Protein AF-A0A7S3T690-F1 (afdb_monomer)

Foldseek 3Di:
DDDDDDDDDDDDDDDDDDDDPDDPDDDDPDDDWDKDKDWFDADQADPVRDGDGTDPDPVPDPVVVVLVVLPLRVVVVLLCVLLVWPDFPTKMKIKTAFQDKDAKFFALFKKKKAWRWAKKKKWKFALVCVLLQCADDPPPPRRRGGPAGPVDGDCVVRVSVVVGDTDIDMHHHPDIDIDHGNIIMMIGTPHRGTMTIIMMTGTDDRPDPCSVVSSVVRPPDPRPDPDPPPPPDDDD

Secondary structure (DSSP, 8-state):
--------------------------PPTT----EEEEEEPP----TTS--PPS-TT-TT-HHHHHHHHHS-HHHHHHHHHHTT-PSEEEEEEEEEESS-EEEEEE-SSEEEEEEEES-EEEEEE-GGGHHHH-BPPTTSTTTTBBSS-SSS--TTT-GGGGG---EEEEE-TT-EEEE-TT-EEEEEES-TTSEEEEEEEEES-TT--THHHHHHHS--PPPPPPPPP-------

Organism: Emiliania huxleyi (NCBI:txid2903)

Mean predicted aligned error: 14.71 Å

Structure (mmCIF, N/CA/C/O backbone):
data_AF-A0A7S3T690-F1
#
_entry.id   AF-A0A7S3T690-F1
#
loop_
_atom_site.group_PDB
_atom_site.id
_atom_site.type_symbol
_atom_site.label_atom_id
_atom_site.label_alt_id
_atom_site.label_comp_id
_atom_site.label_asym_id
_atom_site.label_entity_id
_atom_site.label_seq_id
_atom_site.pdbx_PDB_ins_code
_atom_site.Cartn_x
_atom_site.Cartn_y
_atom_site.Cartn_z
_atom_site.occupancy
_atom_site.B_iso_or_equiv
_atom_site.auth_seq_id
_atom_site.auth_comp_id
_atom_site.auth_asym_id
_atom_site.auth_atom_id
_atom_site.pdbx_PDB_model_num
ATOM 1 N N . GLU A 1 1 ? 48.935 41.396 23.314 1.00 37.09 1 GLU A N 1
ATOM 2 C CA . GLU A 1 1 ? 48.425 42.400 22.356 1.00 37.09 1 GLU A CA 1
ATOM 3 C C . GLU A 1 1 ? 48.009 41.625 21.111 1.00 37.09 1 GLU A C 1
ATOM 5 O O . GLU A 1 1 ? 48.838 40.881 20.619 1.00 37.09 1 GLU A O 1
ATOM 10 N N . GLY A 1 2 ? 46.781 41.573 20.612 1.00 31.80 2 GLY A N 1
ATOM 11 C CA . GLY A 1 2 ? 45.534 42.285 20.874 1.00 31.80 2 GLY A CA 1
ATOM 12 C C . GLY A 1 2 ? 44.743 42.307 19.553 1.00 31.80 2 GLY A C 1
ATOM 13 O O . GLY A 1 2 ? 45.319 42.685 18.542 1.00 31.80 2 GLY A O 1
ATOM 14 N N . GLY A 1 3 ? 43.461 41.910 19.594 1.00 28.19 3 GLY A N 1
ATOM 15 C CA . GLY A 1 3 ? 42.440 42.094 18.538 1.00 28.19 3 GLY A CA 1
ATOM 16 C C . GLY A 1 3 ? 42.440 41.026 17.429 1.00 28.19 3 GLY A C 1
ATOM 17 O O . GLY A 1 3 ? 43.474 40.785 16.828 1.00 28.19 3 GLY A O 1
ATOM 18 N N . GLY A 1 4 ? 41.369 40.298 17.090 1.00 27.67 4 GLY A N 1
ATOM 19 C CA . GLY A 1 4 ? 39.947 40.411 17.432 1.00 27.67 4 GLY A CA 1
ATOM 20 C C . GLY A 1 4 ? 39.158 41.195 16.378 1.00 27.67 4 GLY A C 1
ATOM 21 O O . GLY A 1 4 ? 39.303 42.406 16.361 1.00 27.67 4 GLY A O 1
ATOM 22 N N . GLU A 1 5 ? 38.364 40.488 15.555 1.00 32.66 5 GLU A N 1
ATOM 23 C CA . GLU A 1 5 ? 37.151 40.871 14.774 1.00 32.66 5 GLU A CA 1
ATOM 24 C C . GLU A 1 5 ? 36.925 39.750 13.719 1.00 32.66 5 GLU A C 1
ATOM 26 O O . GLU A 1 5 ? 37.898 39.250 13.167 1.00 32.66 5 GLU A O 1
ATOM 31 N N . GLY A 1 6 ? 35.752 39.201 13.384 1.00 26.45 6 GLY A N 1
ATOM 32 C CA . GLY A 1 6 ? 34.349 39.534 13.637 1.00 26.45 6 GLY A CA 1
ATOM 33 C C . GLY A 1 6 ? 33.545 39.347 12.329 1.00 26.45 6 GLY A C 1
ATOM 34 O O . GLY A 1 6 ? 33.901 39.952 11.328 1.00 26.45 6 GLY A O 1
ATOM 35 N N . GLY A 1 7 ? 32.463 38.548 12.345 1.00 26.86 7 GLY A N 1
ATOM 36 C CA . GLY A 1 7 ? 31.443 38.437 11.271 1.00 26.86 7 GLY A CA 1
ATOM 37 C C . GLY A 1 7 ? 31.702 37.338 10.223 1.00 26.86 7 GLY A C 1
ATOM 38 O O . GLY A 1 7 ? 32.836 37.116 9.833 1.00 26.86 7 GLY A O 1
ATOM 39 N N . GLY A 1 8 ? 30.736 36.572 9.713 1.00 25.45 8 GLY A N 1
ATOM 40 C CA . GLY A 1 8 ? 29.278 36.640 9.780 1.00 25.45 8 GLY A CA 1
ATOM 41 C C . GLY A 1 8 ? 28.702 36.210 8.421 1.00 25.45 8 GLY A C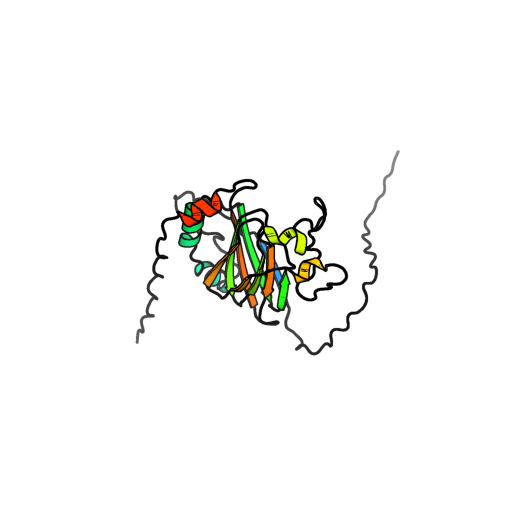 1
ATOM 42 O O . GLY A 1 8 ? 28.981 36.877 7.438 1.00 25.45 8 GLY A O 1
ATOM 43 N N . ASP A 1 9 ? 27.920 35.124 8.428 1.00 28.48 9 ASP A N 1
ATOM 44 C CA . ASP A 1 9 ? 26.778 34.786 7.552 1.00 28.48 9 ASP A CA 1
ATOM 45 C C . ASP A 1 9 ? 26.931 34.662 6.014 1.00 28.48 9 ASP A C 1
ATOM 47 O O . ASP A 1 9 ? 27.725 35.342 5.372 1.00 28.48 9 ASP A O 1
ATOM 51 N N . GLY A 1 10 ? 26.089 33.812 5.408 1.00 27.47 10 GLY A N 1
ATOM 52 C CA . GLY A 1 10 ? 25.859 33.810 3.957 1.00 27.47 10 GLY A CA 1
ATOM 53 C C . GLY A 1 10 ? 25.603 32.443 3.322 1.00 27.47 10 GLY A C 1
ATOM 54 O O . GLY A 1 10 ? 26.482 31.884 2.670 1.00 27.47 10 GLY A O 1
ATOM 55 N N . GLY A 1 11 ? 24.378 31.929 3.466 1.00 28.47 11 GLY A N 1
ATOM 56 C CA . GLY A 1 11 ? 23.835 30.888 2.593 1.00 28.47 11 GLY A CA 1
ATOM 57 C C . GLY A 1 11 ? 23.734 31.342 1.131 1.00 28.47 11 GLY A C 1
ATOM 58 O O . GLY A 1 11 ? 23.606 32.529 0.835 1.00 28.47 11 GLY A O 1
ATOM 59 N N . GLY A 1 12 ? 23.787 30.377 0.215 1.00 26.80 12 GLY A N 1
ATOM 60 C CA . GLY A 1 12 ? 23.676 30.612 -1.221 1.00 26.80 12 GLY A CA 1
ATOM 61 C C . GLY A 1 12 ? 23.287 29.335 -1.950 1.00 26.80 12 GLY A C 1
ATOM 62 O O . GLY A 1 12 ? 24.142 28.533 -2.319 1.00 26.80 12 GLY A O 1
ATOM 63 N N . GLU A 1 13 ? 21.982 29.153 -2.119 1.00 34.00 13 GLU A N 1
ATOM 64 C CA . GLU A 1 13 ? 21.365 28.185 -3.021 1.00 34.00 13 GLU A CA 1
ATOM 65 C C . GLU A 1 13 ? 21.762 28.504 -4.474 1.00 34.00 13 GLU A C 1
ATOM 67 O O . GLU A 1 13 ? 21.672 29.649 -4.917 1.00 34.00 13 GLU A O 1
ATOM 72 N N . GLY A 1 14 ? 22.198 27.492 -5.226 1.00 28.70 14 GLY A N 1
ATOM 73 C CA . GLY A 1 14 ? 22.492 27.585 -6.657 1.00 28.70 14 GLY A CA 1
ATOM 74 C C . GLY A 1 14 ? 21.671 26.555 -7.420 1.00 28.70 14 GLY A C 1
ATOM 75 O O . GLY A 1 14 ? 22.047 25.387 -7.477 1.00 28.70 14 GLY A O 1
ATOM 76 N N . GLY A 1 15 ? 20.535 26.999 -7.960 1.00 28.22 15 GLY A N 1
ATOM 77 C CA . GLY A 1 15 ? 19.630 26.211 -8.792 1.00 28.22 15 GLY A CA 1
ATOM 78 C C . GLY A 1 15 ? 20.230 25.805 -10.140 1.00 28.22 15 GLY A C 1
ATOM 79 O O . GLY A 1 15 ? 21.046 26.519 -10.722 1.00 28.22 15 GLY A O 1
ATOM 80 N N . GLY A 1 16 ? 19.778 24.653 -10.634 1.00 26.84 16 GLY A N 1
ATOM 81 C CA . GLY A 1 16 ? 20.116 24.097 -11.940 1.00 26.84 16 GLY A CA 1
ATOM 82 C C . GLY A 1 16 ? 18.918 23.363 -12.535 1.00 26.84 16 GLY A C 1
ATOM 83 O O . GLY A 1 16 ? 18.785 22.159 -12.364 1.00 26.84 16 GLY A O 1
ATOM 84 N N . ASP A 1 17 ? 18.039 24.159 -13.141 1.00 33.97 17 ASP A N 1
ATOM 85 C CA . ASP A 1 17 ? 17.230 23.921 -14.344 1.00 33.97 17 AS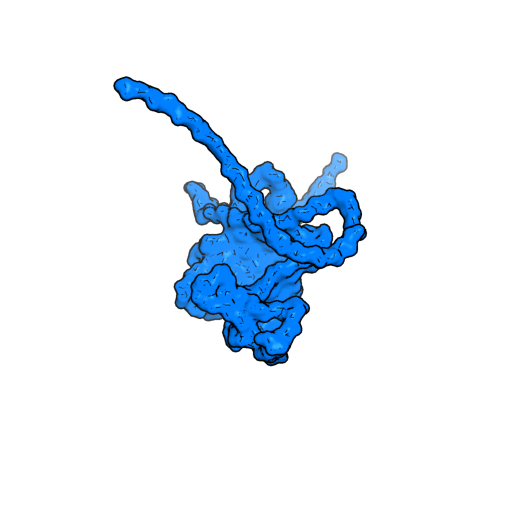P A CA 1
ATOM 86 C C . ASP A 1 17 ? 16.780 22.476 -14.665 1.00 33.97 17 ASP A C 1
ATOM 88 O O . ASP A 1 17 ? 17.521 21.662 -15.219 1.00 33.97 17 ASP A O 1
ATOM 92 N N . GLY A 1 18 ? 15.514 22.184 -14.353 1.00 29.58 18 GLY A N 1
ATOM 93 C CA . GLY A 1 18 ? 14.782 21.003 -14.803 1.00 29.58 18 GLY A CA 1
ATOM 94 C C . GLY A 1 18 ? 13.636 21.443 -15.708 1.00 29.58 18 GLY A C 1
ATOM 95 O O . GLY A 1 18 ? 12.708 22.101 -15.243 1.00 29.58 18 GLY A O 1
ATOM 96 N N . GLY A 1 19 ? 13.749 21.087 -16.989 1.00 27.03 19 GLY A N 1
ATOM 97 C CA . GLY A 1 19 ? 12.903 21.513 -18.100 1.00 27.03 19 GLY A CA 1
ATOM 98 C C . GLY A 1 19 ? 11.394 21.488 -17.853 1.00 27.03 19 GLY A C 1
ATOM 99 O O . GLY A 1 19 ? 10.834 20.560 -17.269 1.00 27.03 19 GLY A O 1
ATOM 100 N N . GLU A 1 20 ? 10.755 22.529 -18.380 1.00 34.59 20 GLU A N 1
ATOM 101 C CA . GLU A 1 20 ? 9.316 22.745 -18.453 1.00 34.59 20 GLU A CA 1
ATOM 102 C C . GLU A 1 20 ? 8.579 21.545 -19.075 1.00 34.59 20 GLU A C 1
ATOM 104 O O . GLU A 1 20 ? 8.597 21.332 -20.288 1.00 34.59 20 GLU A O 1
ATOM 109 N N . ALA A 1 21 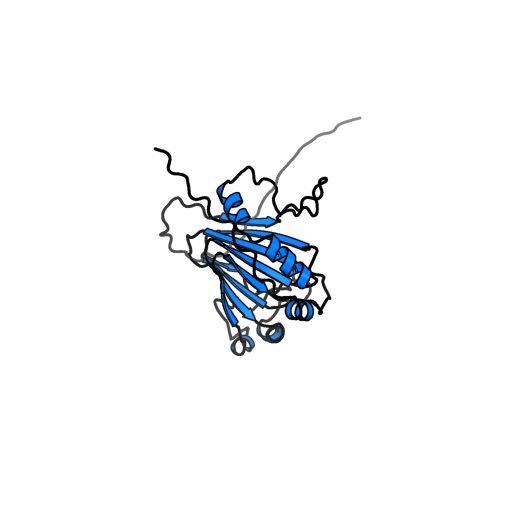? 7.847 20.798 -18.249 1.00 33.53 21 ALA A N 1
ATOM 110 C CA . ALA A 1 21 ? 6.649 20.102 -18.698 1.00 33.53 21 ALA A CA 1
ATOM 111 C C . ALA A 1 21 ? 5.479 21.085 -18.560 1.00 33.53 21 ALA A C 1
ATOM 113 O O . ALA A 1 21 ? 5.055 21.420 -17.453 1.00 33.53 21 ALA A O 1
ATOM 114 N N . GLY A 1 22 ? 5.003 21.604 -19.692 1.00 30.67 22 GLY A N 1
ATOM 115 C CA . GLY A 1 22 ? 3.878 22.530 -19.752 1.00 30.67 22 GLY A CA 1
ATOM 116 C C . GLY A 1 22 ? 2.597 21.895 -19.214 1.00 30.67 22 GLY A C 1
ATOM 117 O O . GLY A 1 22 ? 1.908 21.168 -19.922 1.00 30.67 22 GLY A O 1
ATOM 118 N N . CYS A 1 23 ? 2.261 22.199 -17.963 1.00 31.52 23 CYS A N 1
ATOM 119 C CA . CYS A 1 23 ? 0.925 22.000 -17.421 1.00 31.52 23 CYS A CA 1
ATOM 120 C C . CYS A 1 23 ? 0.044 23.154 -17.910 1.00 31.52 23 CYS A C 1
ATOM 122 O O . CYS A 1 23 ? 0.219 24.292 -17.471 1.00 31.52 23 CYS A O 1
ATOM 124 N N . GLU A 1 24 ? -0.901 22.880 -18.810 1.00 36.22 24 GLU A N 1
ATOM 125 C CA . GLU A 1 24 ? -1.936 23.846 -19.186 1.00 36.22 24 GLU A CA 1
ATOM 126 C C . GLU A 1 24 ? -2.725 24.264 -17.933 1.00 36.22 24 GLU A C 1
ATOM 128 O O . GLU A 1 24 ? -3.530 23.523 -17.365 1.00 36.22 24 GLU A O 1
ATOM 133 N N . GLY A 1 25 ? -2.420 25.469 -17.450 1.00 41.09 25 GLY A N 1
ATOM 134 C CA . GLY A 1 25 ? -2.990 26.065 -16.253 1.00 41.09 25 GLY A CA 1
ATOM 135 C C . GLY A 1 25 ? -4.405 26.572 -16.498 1.00 41.09 25 GLY A C 1
ATOM 136 O O . GLY A 1 25 ? -4.601 27.691 -16.964 1.00 41.09 25 GLY A O 1
ATOM 137 N N . GLY A 1 26 ? -5.388 25.761 -16.113 1.00 37.72 26 GLY A N 1
ATOM 138 C CA . GLY A 1 26 ? -6.804 26.127 -16.053 1.00 37.72 26 GLY A CA 1
ATOM 139 C C . GLY A 1 26 ? -7.478 25.704 -14.744 1.00 37.72 26 GLY A C 1
ATOM 140 O O . GLY A 1 26 ? -8.643 25.328 -14.757 1.00 37.72 26 GLY A O 1
ATOM 141 N N . GLY A 1 27 ? -6.756 25.691 -13.619 1.00 46.38 27 GLY A N 1
ATOM 142 C CA . GLY A 1 27 ? -7.331 25.388 -12.301 1.00 46.38 27 GLY A CA 1
ATOM 143 C C . GLY A 1 27 ? -7.918 26.637 -11.620 1.00 46.38 27 GLY A C 1
ATOM 144 O O . GLY A 1 27 ? -7.333 27.717 -11.749 1.00 46.38 27 GLY A O 1
ATOM 145 N N . PRO A 1 28 ? -9.046 26.536 -10.888 1.00 47.69 28 PRO A N 1
ATOM 146 C CA . PRO A 1 28 ? -9.634 27.676 -10.186 1.00 47.69 28 PRO A CA 1
ATOM 147 C C . PRO A 1 28 ? -8.631 28.288 -9.196 1.00 47.69 28 PRO A C 1
ATOM 149 O O . PRO A 1 28 ? -8.008 27.591 -8.394 1.00 47.69 28 PRO A O 1
ATOM 152 N N . ARG A 1 29 ? -8.465 29.615 -9.264 1.00 46.22 29 ARG A N 1
ATOM 153 C CA . ARG A 1 29 ? -7.576 30.383 -8.381 1.00 46.22 29 ARG A CA 1
ATOM 154 C C . ARG A 1 29 ? -8.033 30.226 -6.925 1.00 46.22 29 ARG A C 1
ATOM 156 O O . ARG A 1 29 ? -9.132 30.659 -6.596 1.00 46.22 29 ARG A O 1
ATOM 163 N N . GLY A 1 30 ? -7.174 29.675 -6.061 1.00 54.56 30 GLY A N 1
ATOM 164 C CA . GLY A 1 30 ? -7.295 29.830 -4.603 1.00 54.56 30 GLY A CA 1
ATOM 165 C C . GLY A 1 30 ? -7.340 28.564 -3.740 1.00 54.56 30 GLY A C 1
ATOM 166 O O . GLY A 1 30 ? -7.432 28.706 -2.525 1.00 54.56 30 GLY A O 1
ATOM 167 N N . VAL A 1 31 ? -7.256 27.351 -4.296 1.00 59.84 31 VAL A N 1
ATOM 168 C CA . VAL A 1 31 ? -7.243 26.122 -3.476 1.00 59.84 31 VAL A CA 1
ATOM 169 C C . VAL A 1 31 ? -5.802 25.680 -3.211 1.00 59.84 31 VAL A C 1
ATOM 171 O O . VAL A 1 31 ? -5.109 25.215 -4.116 1.00 59.84 31 VAL A O 1
ATOM 174 N N . TRP A 1 32 ? -5.340 25.838 -1.969 1.00 62.81 32 TRP A N 1
ATOM 175 C CA . TRP A 1 32 ? -4.051 25.308 -1.523 1.00 62.81 32 TRP A CA 1
ATOM 176 C C . TRP A 1 32 ? -4.106 23.781 -1.469 1.00 62.81 32 TRP A C 1
ATOM 178 O O . TRP A 1 32 ? -4.963 23.212 -0.798 1.00 62.81 32 TRP A O 1
ATOM 188 N N . ARG A 1 33 ? -3.172 23.114 -2.151 1.00 69.56 33 ARG A N 1
ATOM 189 C CA . ARG A 1 33 ? -2.975 21.665 -2.033 1.00 69.56 33 ARG A CA 1
ATOM 190 C C . ARG A 1 33 ? -1.921 21.395 -0.966 1.00 69.56 33 ARG A C 1
ATOM 192 O O . ARG A 1 33 ? -0.883 22.051 -0.953 1.00 69.56 33 ARG A O 1
ATOM 199 N N . TYR A 1 34 ? -2.180 20.427 -0.094 1.00 76.69 34 TYR A N 1
ATOM 200 C CA . TYR A 1 34 ? -1.226 19.960 0.910 1.00 76.69 34 TYR A CA 1
ATOM 201 C C . TYR A 1 34 ? -0.959 18.466 0.755 1.00 76.69 34 TYR A C 1
ATOM 203 O O . TYR A 1 34 ? -1.792 17.720 0.234 1.00 76.69 34 TYR A O 1
ATOM 211 N N . TYR A 1 35 ? 0.208 18.053 1.237 1.00 79.94 35 TYR A N 1
ATOM 212 C CA . TYR A 1 35 ? 0.580 16.664 1.441 1.00 79.94 35 TYR A CA 1
ATOM 213 C C . TYR A 1 35 ? 1.381 16.573 2.738 1.00 79.94 35 TYR A C 1
ATOM 215 O O . TYR A 1 35 ? 2.396 17.250 2.897 1.00 79.94 35 TYR A O 1
ATOM 223 N N . LEU A 1 36 ? 0.891 15.778 3.680 1.00 82.12 36 LEU A N 1
ATOM 224 C CA . LEU A 1 36 ? 1.413 15.648 5.029 1.00 82.12 36 LEU A CA 1
ATOM 225 C C . LEU A 1 36 ? 1.639 14.173 5.346 1.00 82.12 36 LEU A C 1
ATOM 227 O O . LEU A 1 36 ? 0.739 13.343 5.204 1.00 82.12 36 LEU A O 1
ATOM 231 N N . GLN A 1 37 ? 2.837 13.889 5.846 1.00 83.12 37 GLN A N 1
ATOM 232 C CA . GLN A 1 37 ? 3.180 12.635 6.500 1.00 83.12 37 GLN A CA 1
ATOM 233 C C . GLN A 1 37 ? 3.487 12.940 7.960 1.00 83.12 37 GLN A C 1
ATOM 235 O O . GLN A 1 37 ? 4.429 13.679 8.243 1.00 83.12 37 GLN A O 1
ATOM 240 N N . ALA A 1 38 ? 2.705 12.390 8.884 1.00 76.31 38 ALA A N 1
ATOM 241 C CA . ALA A 1 38 ? 2.898 12.635 10.308 1.00 76.31 38 ALA A CA 1
ATOM 242 C C . ALA A 1 38 ? 2.975 11.305 11.068 1.00 76.31 38 ALA A C 1
ATOM 244 O O . ALA A 1 38 ? 2.002 10.545 11.043 1.00 76.31 38 ALA A O 1
ATOM 245 N N . PRO A 1 39 ? 4.099 10.983 11.736 1.00 72.44 39 PRO A N 1
ATOM 246 C CA . PRO A 1 39 ? 4.130 9.853 12.651 1.00 72.44 39 PRO A CA 1
ATOM 247 C C . PRO A 1 39 ? 3.166 10.133 13.807 1.00 72.44 39 PRO A C 1
ATOM 249 O O . PRO A 1 39 ? 3.208 11.198 14.425 1.00 72.44 39 PRO A O 1
ATOM 252 N N . LEU A 1 40 ? 2.284 9.182 14.090 1.00 67.75 40 LEU A N 1
ATOM 253 C CA . LEU A 1 40 ? 1.393 9.249 15.236 1.00 67.75 40 LEU A CA 1
ATOM 254 C C . LEU A 1 40 ? 2.103 8.595 16.420 1.00 67.75 40 LEU A C 1
ATOM 256 O O . LEU A 1 40 ? 2.447 7.413 16.375 1.00 67.75 40 LEU A O 1
ATOM 260 N N . LEU A 1 41 ? 2.351 9.381 17.467 1.00 56.50 41 LEU A N 1
ATOM 261 C CA . LEU A 1 41 ? 2.945 8.881 18.702 1.00 56.50 41 LEU A CA 1
ATOM 262 C C . LEU A 1 41 ? 1.945 7.950 19.407 1.00 56.50 41 LEU A C 1
ATOM 264 O O . LEU A 1 41 ? 0.780 8.305 19.610 1.00 56.50 41 LEU A O 1
ATOM 268 N N . TRP A 1 42 ? 2.419 6.751 19.740 1.00 56.69 42 TRP A N 1
ATOM 269 C CA . TRP A 1 42 ? 1.678 5.692 20.420 1.00 56.69 42 TRP A CA 1
ATOM 270 C C . TRP A 1 42 ? 2.033 5.690 21.911 1.00 56.69 42 TRP A C 1
ATOM 272 O O . TRP A 1 42 ? 3.213 5.771 22.253 1.00 56.69 42 TRP A O 1
ATOM 282 N N . TYR A 1 43 ? 1.026 5.596 22.780 1.00 49.81 43 TYR A N 1
ATOM 283 C CA . TYR A 1 43 ? 1.195 5.408 24.222 1.00 49.81 43 TYR A CA 1
ATOM 284 C C . TYR A 1 43 ? 0.624 4.034 24.588 1.00 49.81 43 TYR A C 1
ATOM 286 O O . TYR A 1 43 ? -0.520 3.739 24.246 1.00 49.81 43 TYR A O 1
ATOM 294 N N . ASP A 1 44 ? 1.443 3.179 25.207 1.00 46.88 44 ASP A N 1
ATOM 295 C CA . ASP A 1 44 ? 1.079 1.782 25.480 1.00 46.88 44 ASP A CA 1
ATOM 296 C C . ASP A 1 44 ? 0.122 1.642 26.675 1.00 46.88 44 ASP A C 1
ATOM 298 O O . ASP A 1 44 ? -0.835 0.875 26.589 1.00 46.88 44 ASP A O 1
ATOM 302 N N . GLU A 1 45 ? 0.321 2.405 27.753 1.00 51.06 45 GLU A N 1
ATOM 303 C CA . GLU A 1 45 ? -0.513 2.360 28.960 1.00 51.06 45 GLU A CA 1
ATOM 304 C C . GLU A 1 45 ? -0.531 3.726 29.658 1.00 51.06 45 GLU A C 1
ATOM 306 O O . GLU A 1 45 ? 0.491 4.408 29.759 1.00 51.06 45 GLU A O 1
ATOM 311 N N . GLU A 1 46 ? -1.702 4.128 30.148 1.00 51.78 46 GLU A N 1
ATOM 312 C CA . GLU A 1 46 ? -1.831 5.238 31.093 1.00 51.78 46 GLU A CA 1
ATOM 313 C C . GLU A 1 46 ? -1.519 4.745 32.520 1.00 51.78 46 GLU A C 1
ATOM 315 O O . GLU A 1 46 ? -1.710 3.569 32.832 1.00 51.78 46 GLU A O 1
ATOM 320 N N . GLU A 1 47 ? -1.101 5.640 33.426 1.00 46.94 47 GLU A N 1
ATOM 321 C CA . GLU A 1 47 ? -0.826 5.303 34.842 1.00 46.94 47 GLU A CA 1
ATOM 322 C C . GLU A 1 47 ? -2.032 4.673 35.576 1.00 46.94 47 GLU A C 1
ATOM 324 O O . GLU A 1 47 ? -1.863 4.031 36.612 1.00 46.94 47 GLU A O 1
ATOM 329 N N . ASP A 1 48 ? -3.248 4.834 35.043 1.00 53.31 48 ASP A N 1
ATOM 330 C CA . ASP A 1 48 ? -4.492 4.276 35.581 1.00 53.31 48 ASP A CA 1
ATOM 331 C C . ASP A 1 48 ? -4.875 2.901 34.992 1.00 53.31 48 ASP A C 1
ATOM 333 O O . ASP A 1 48 ? -5.934 2.360 35.325 1.00 53.31 48 ASP A O 1
ATOM 337 N N . GLY A 1 49 ? -4.036 2.322 34.125 1.00 49.59 49 GLY A N 1
ATOM 338 C CA . GLY A 1 49 ? -4.307 1.053 33.444 1.00 49.59 49 GLY A CA 1
ATOM 339 C C . GLY A 1 49 ? -5.356 1.152 32.332 1.00 49.59 49 GLY A C 1
ATOM 340 O O . GLY A 1 49 ? -5.793 0.125 31.805 1.00 49.59 49 GLY A O 1
ATOM 341 N N . SER A 1 50 ? -5.790 2.362 31.960 1.00 50.81 50 SER A N 1
ATOM 342 C CA . SER A 1 50 ? -6.610 2.562 30.771 1.00 50.81 50 SER A CA 1
ATOM 343 C C . SER A 1 50 ? -5.747 2.486 29.511 1.00 50.81 50 SER A C 1
ATOM 345 O O . SER A 1 50 ? -4.646 3.026 29.423 1.00 50.81 50 SER A O 1
ATOM 347 N N . VAL A 1 51 ? -6.261 1.779 28.509 1.00 50.22 51 VAL A N 1
ATOM 348 C CA . VAL A 1 51 ? -5.593 1.640 27.219 1.00 50.22 51 VAL A CA 1
ATOM 349 C C . VAL A 1 51 ? -5.934 2.864 26.371 1.00 50.22 51 VAL A C 1
ATOM 351 O O . VAL A 1 51 ? -7.064 2.974 25.885 1.00 50.22 51 VAL A O 1
ATOM 354 N N . SER A 1 52 ? -4.991 3.788 26.176 1.00 51.69 52 SER A N 1
ATOM 355 C CA . SER A 1 52 ? -5.179 4.884 25.225 1.00 51.69 52 SER A CA 1
ATOM 356 C C . SER A 1 52 ? -4.931 4.405 23.783 1.00 51.69 52 SER A C 1
ATOM 358 O O . SER A 1 52 ? -4.146 3.498 23.500 1.00 51.69 52 SER A O 1
ATOM 360 N N . GLY A 1 53 ? -5.738 4.916 22.849 1.00 54.56 53 GLY A N 1
ATOM 361 C CA . GLY A 1 53 ? -5.443 4.830 21.417 1.00 54.56 53 GLY A CA 1
ATOM 362 C C . GLY A 1 53 ? -4.394 5.882 21.041 1.00 54.56 53 GLY A C 1
ATOM 363 O O . GLY A 1 53 ? -4.075 6.743 21.867 1.00 54.56 53 GLY A O 1
ATOM 364 N N . PRO A 1 54 ? -3.863 5.866 19.809 1.00 53.25 54 PRO A N 1
ATOM 365 C CA . PRO A 1 54 ? -2.948 6.915 19.384 1.00 53.25 54 PRO A CA 1
ATOM 366 C C . PRO A 1 54 ? -3.641 8.283 19.468 1.00 53.25 54 PRO A C 1
ATOM 368 O O . PRO A 1 54 ? -4.844 8.400 19.228 1.00 53.25 54 PRO A O 1
ATOM 371 N N . CYS A 1 55 ? -2.857 9.316 19.789 1.00 54.50 55 CYS A N 1
ATOM 372 C CA . CYS A 1 55 ? -3.276 10.722 19.788 1.00 54.50 55 CYS A CA 1
ATOM 373 C C . CYS A 1 55 ? -4.260 11.146 20.900 1.00 54.50 55 CYS A C 1
ATOM 375 O O . CYS A 1 55 ? -5.340 11.670 20.606 1.00 54.50 55 CYS A O 1
ATOM 377 N N . ARG A 1 56 ? -3.878 11.045 22.186 1.00 49.28 56 ARG A N 1
ATOM 378 C CA . ARG A 1 56 ? -4.571 11.824 23.233 1.00 49.28 56 ARG A CA 1
ATOM 379 C C . ARG A 1 56 ? -4.453 13.322 22.901 1.00 49.28 56 ARG A C 1
ATOM 381 O O . ARG A 1 56 ? -3.375 13.899 22.960 1.00 49.28 56 ARG A O 1
ATOM 388 N N . GLN A 1 57 ? -5.590 13.911 22.525 1.00 52.62 57 GLN A N 1
ATOM 389 C CA . GLN A 1 57 ? -5.807 15.324 22.194 1.00 52.62 57 GLN A CA 1
ATOM 390 C C . GLN A 1 57 ? -4.991 15.877 21.015 1.00 52.62 57 GLN A C 1
ATOM 392 O O . GLN A 1 57 ? -4.041 16.640 21.179 1.00 52.62 57 GLN A O 1
ATOM 397 N N . LEU A 1 58 ? -5.494 15.659 19.798 1.00 53.31 58 LEU A N 1
ATOM 398 C CA . LEU A 1 58 ? -5.292 16.626 18.715 1.00 53.31 58 LEU A CA 1
ATOM 399 C C . LEU A 1 58 ? -6.134 17.872 19.017 1.00 53.31 58 LEU A C 1
ATOM 401 O O . LEU A 1 58 ? -7.221 18.062 18.478 1.00 53.31 58 LEU A O 1
ATOM 405 N N . SER A 1 59 ? -5.641 18.723 19.915 1.00 51.22 59 SER A N 1
ATOM 406 C CA . SER A 1 59 ? -6.307 19.957 20.357 1.00 51.22 59 SER A CA 1
ATOM 407 C C . SER A 1 59 ? -6.539 20.981 19.232 1.00 51.22 59 SER A C 1
ATOM 409 O O . SER A 1 59 ? -7.205 21.988 19.457 1.00 51.22 59 SER A O 1
ATOM 411 N N . GLY A 1 60 ? -6.029 20.722 18.021 1.00 57.28 60 GLY A N 1
ATOM 412 C CA . GLY A 1 60 ? -6.115 21.614 16.864 1.00 57.28 60 GLY A CA 1
ATOM 413 C C . GLY A 1 60 ? -7.169 21.273 15.802 1.00 57.28 60 GLY A C 1
ATOM 414 O O . GLY A 1 60 ? -7.364 22.089 14.907 1.00 57.28 60 GLY A O 1
ATOM 415 N N . SER A 1 61 ? -7.846 20.113 15.842 1.00 62.72 61 SER A N 1
ATOM 416 C CA . SER A 1 61 ? -8.869 19.775 14.828 1.00 62.72 61 SER A CA 1
ATOM 417 C C . SER A 1 61 ? -9.929 18.796 15.339 1.00 62.72 61 SER A C 1
ATOM 419 O O . SER A 1 61 ? -9.675 17.602 15.497 1.00 62.72 61 SER A O 1
ATOM 421 N N . ALA A 1 62 ? -11.154 19.299 15.531 1.00 66.69 62 ALA A N 1
ATOM 422 C CA . ALA A 1 62 ? -12.311 18.485 15.910 1.00 66.69 62 ALA A CA 1
ATOM 423 C C . ALA A 1 62 ? -12.672 17.441 14.839 1.00 66.69 62 ALA A C 1
ATOM 425 O O . ALA A 1 62 ? -13.103 16.343 15.178 1.00 66.69 62 ALA A O 1
ATOM 426 N N . GLN A 1 63 ? -12.459 17.762 13.558 1.00 66.69 63 GLN A N 1
ATOM 427 C CA . GLN A 1 63 ? -12.763 16.847 12.460 1.00 66.69 63 GLN A CA 1
ATOM 428 C C . GLN A 1 63 ? -11.779 15.677 12.405 1.00 66.69 63 GLN A C 1
ATOM 430 O O . GLN A 1 63 ? -12.203 14.536 12.290 1.00 66.69 63 GLN A O 1
ATOM 435 N N . LEU A 1 64 ? -10.478 15.940 12.554 1.00 65.00 64 LEU A N 1
ATOM 436 C CA . LEU A 1 64 ? -9.475 14.874 12.591 1.00 65.00 64 LEU A CA 1
ATOM 437 C C . LEU A 1 64 ? -9.651 13.994 13.836 1.00 65.00 64 LEU A C 1
ATOM 439 O O . LEU A 1 64 ? -9.501 12.781 13.757 1.00 65.00 64 LEU A O 1
ATOM 443 N N . ALA A 1 65 ? -10.017 14.588 14.975 1.00 67.12 65 ALA A N 1
ATOM 444 C CA . ALA A 1 65 ? -10.358 13.829 16.175 1.00 67.12 65 ALA A CA 1
ATOM 445 C C . ALA A 1 65 ? -11.590 12.929 15.964 1.00 67.12 65 ALA A C 1
ATOM 447 O O . ALA A 1 65 ? -11.588 11.791 16.429 1.00 67.12 65 ALA A O 1
ATOM 448 N N . ALA A 1 66 ? -12.613 13.409 15.247 1.00 68.50 66 ALA A N 1
ATOM 449 C CA . ALA A 1 66 ? -13.772 12.601 14.875 1.00 68.50 66 ALA A CA 1
ATOM 450 C C . ALA A 1 66 ? -13.377 11.450 13.937 1.00 68.50 66 ALA A C 1
ATOM 452 O O . ALA A 1 66 ? -13.675 10.302 14.249 1.00 68.50 66 ALA A O 1
ATOM 453 N N . ASP A 1 67 ? -12.630 11.735 12.865 1.00 66.19 67 ASP A N 1
ATOM 454 C CA . ASP A 1 67 ? -12.178 10.727 11.897 1.00 66.19 67 ASP A CA 1
ATOM 455 C C . ASP A 1 67 ? -11.304 9.644 12.567 1.00 66.19 67 ASP A C 1
ATOM 457 O O . ASP A 1 67 ? -11.464 8.452 12.312 1.00 66.19 67 ASP A O 1
ATOM 461 N N . LEU A 1 68 ? -10.397 10.031 13.475 1.00 66.69 68 LEU A N 1
ATOM 462 C CA . LEU A 1 68 ? -9.608 9.072 14.258 1.00 66.69 68 LEU A CA 1
ATOM 463 C C . LEU A 1 68 ? -10.462 8.305 15.272 1.00 66.69 68 LEU A C 1
ATOM 465 O O . LEU A 1 68 ? -10.142 7.163 15.586 1.00 66.69 68 LEU A O 1
ATOM 469 N N . GLY A 1 69 ? -11.536 8.902 15.788 1.00 65.19 69 GLY A N 1
ATOM 470 C CA . GLY A 1 69 ? -12.490 8.232 16.672 1.00 65.19 69 GLY A CA 1
ATOM 471 C C . GLY A 1 69 ? -13.307 7.142 15.973 1.00 65.19 69 GLY A C 1
ATOM 472 O O . GLY A 1 69 ? -13.765 6.213 16.637 1.00 65.19 69 GLY A O 1
ATOM 473 N N . GLU A 1 70 ? -13.463 7.222 14.650 1.00 64.56 70 GLU A N 1
ATOM 474 C CA . GLU A 1 70 ? -14.147 6.201 13.844 1.00 64.56 70 GLU A CA 1
ATOM 475 C C . GLU A 1 70 ? -13.282 4.964 13.579 1.00 64.56 70 GLU A C 1
ATOM 477 O O . GLU A 1 70 ? -13.803 3.895 13.254 1.00 64.56 70 GLU A O 1
ATOM 482 N N . VAL A 1 71 ? -11.963 5.066 13.760 1.00 65.12 71 VAL A N 1
ATOM 483 C CA . VAL A 1 71 ? -11.075 3.913 13.623 1.00 65.12 71 VAL A CA 1
ATOM 484 C C . VAL A 1 71 ? -11.395 2.903 14.722 1.00 65.12 71 VAL A C 1
ATOM 486 O O . VAL A 1 71 ? -11.358 3.205 15.915 1.00 65.12 71 VAL A O 1
ATOM 489 N N . GLY A 1 72 ? -11.666 1.659 14.322 1.00 65.38 72 GLY A N 1
ATOM 490 C CA . GLY A 1 72 ? -11.868 0.527 15.223 1.00 65.38 72 GLY A CA 1
ATOM 491 C C . GLY A 1 72 ? -10.581 0.105 15.939 1.00 65.38 72 GLY A C 1
ATOM 492 O O . GLY A 1 72 ? -10.127 -1.021 15.766 1.00 65.38 72 GLY A O 1
ATOM 493 N N . TRP A 1 73 ? -9.987 0.984 16.752 1.00 69.50 73 TRP A N 1
ATOM 494 C CA . TRP A 1 73 ? -8.678 0.813 17.398 1.00 69.50 73 TRP A CA 1
ATOM 495 C C . TRP A 1 73 ? -8.539 -0.491 18.168 1.00 69.50 73 TRP A C 1
ATOM 497 O O . TRP A 1 73 ? -7.505 -1.152 18.110 1.00 69.50 73 TRP A O 1
ATOM 507 N N . ARG A 1 74 ? -9.606 -0.877 18.870 1.00 66.69 74 ARG A N 1
ATOM 508 C CA . ARG A 1 74 ? -9.665 -2.148 19.584 1.00 66.69 74 ARG A CA 1
ATOM 509 C C . ARG A 1 74 ? -9.557 -3.332 18.627 1.00 66.69 74 ARG A C 1
ATOM 511 O O . ARG A 1 74 ? -8.744 -4.211 18.868 1.00 66.69 74 ARG A O 1
ATOM 518 N N . TRP A 1 75 ? -10.341 -3.333 17.549 1.00 68.38 75 TRP A N 1
ATOM 519 C CA . TRP A 1 75 ? -10.275 -4.386 16.536 1.00 68.38 75 TRP A CA 1
ATOM 520 C C . TRP A 1 75 ? -8.894 -4.431 15.880 1.00 68.38 75 TRP A C 1
ATOM 522 O O . TRP A 1 75 ? -8.333 -5.508 15.739 1.00 68.38 75 TRP A O 1
ATOM 532 N N . LEU A 1 76 ? -8.314 -3.276 15.539 1.00 66.62 76 LEU A N 1
ATOM 533 C CA . LEU A 1 76 ? -6.990 -3.208 14.921 1.00 66.62 76 LEU A CA 1
ATOM 534 C C . LEU A 1 76 ? -5.910 -3.777 15.852 1.00 66.62 76 LEU A C 1
ATOM 536 O O . LEU A 1 76 ? -5.063 -4.548 15.405 1.00 66.62 76 LEU A O 1
ATOM 540 N N . ARG A 1 77 ? -5.962 -3.436 17.146 1.00 69.88 77 ARG A N 1
ATOM 541 C CA . ARG A 1 77 ? -5.075 -4.009 18.164 1.00 69.88 77 ARG A CA 1
ATOM 542 C C . ARG A 1 77 ? -5.267 -5.520 18.268 1.00 69.88 77 ARG A C 1
ATOM 544 O O . ARG A 1 77 ? -4.288 -6.242 18.149 1.00 69.88 77 ARG A O 1
ATOM 551 N N . GLU A 1 78 ? -6.504 -5.992 18.414 1.00 67.81 78 GLU A N 1
ATOM 552 C CA . GLU A 1 78 ? -6.826 -7.425 18.495 1.00 67.81 78 GLU A CA 1
ATOM 553 C C . GLU A 1 78 ? -6.369 -8.184 17.233 1.00 67.81 78 GLU A C 1
ATOM 555 O O . GLU A 1 78 ? -5.813 -9.275 17.335 1.00 67.81 78 GLU A O 1
ATOM 560 N N . ALA A 1 79 ? -6.530 -7.599 16.042 1.00 63.81 79 ALA A N 1
ATOM 561 C CA . ALA A 1 79 ? -6.045 -8.158 14.783 1.00 63.81 79 ALA A CA 1
ATOM 562 C C . ALA A 1 79 ? -4.510 -8.232 14.747 1.00 63.81 79 ALA A C 1
ATOM 564 O O . ALA A 1 79 ? -3.958 -9.232 14.295 1.00 63.81 79 ALA A O 1
ATOM 565 N N . CYS A 1 80 ? -3.815 -7.212 15.259 1.00 65.44 80 CYS A N 1
ATOM 566 C CA . CYS A 1 80 ? -2.355 -7.207 15.355 1.00 65.44 80 CYS A CA 1
ATOM 567 C C . CYS A 1 80 ? -1.836 -8.184 16.417 1.00 65.44 80 CYS A C 1
ATOM 569 O O . CYS A 1 80 ? -0.871 -8.897 16.159 1.00 65.44 80 CYS A O 1
ATOM 571 N N . GLU A 1 81 ? -2.481 -8.286 17.579 1.00 67.19 81 GLU A N 1
ATOM 572 C CA . GLU A 1 81 ? -2.176 -9.293 18.606 1.00 67.19 81 GLU A CA 1
ATOM 573 C C . GLU A 1 81 ? -2.342 -10.700 18.053 1.00 67.19 81 GLU A C 1
ATOM 575 O O . GLU A 1 81 ? -1.429 -11.521 18.140 1.00 67.19 81 GLU A O 1
ATOM 580 N N . ALA A 1 82 ? -3.483 -10.963 17.417 1.00 60.84 82 ALA A N 1
ATOM 581 C CA . ALA A 1 82 ? -3.762 -12.257 16.822 1.00 60.84 82 ALA A CA 1
ATOM 582 C C . ALA A 1 82 ? -2.859 -12.554 15.614 1.00 60.84 82 ALA A C 1
ATOM 584 O O . ALA A 1 82 ? -2.680 -13.712 15.261 1.00 60.84 82 ALA A O 1
ATOM 585 N N . ALA A 1 83 ? -2.245 -11.535 15.009 1.00 54.31 83 ALA A N 1
ATOM 586 C CA . ALA A 1 83 ? -1.201 -11.672 14.000 1.00 54.31 83 ALA A CA 1
ATOM 587 C C . ALA A 1 83 ? 0.215 -11.853 14.590 1.00 54.31 83 ALA A C 1
ATOM 589 O O . ALA A 1 83 ? 1.169 -12.029 13.831 1.00 54.31 83 ALA A O 1
ATOM 590 N N . GLY A 1 84 ? 0.380 -11.816 15.920 1.00 59.12 84 GLY A N 1
ATOM 591 C CA . GLY A 1 84 ? 1.692 -11.852 16.580 1.00 59.12 84 GLY A CA 1
ATOM 592 C C . GLY A 1 84 ? 2.531 -10.614 16.262 1.00 59.12 84 GLY A C 1
ATOM 593 O O . GLY A 1 84 ? 3.747 -10.694 16.107 1.00 59.12 84 GLY A O 1
ATOM 594 N N . ALA A 1 85 ? 1.859 -9.483 16.068 1.00 58.25 85 ALA A N 1
ATOM 595 C CA . ALA A 1 85 ? 2.400 -8.301 15.420 1.00 58.25 85 ALA A CA 1
ATOM 596 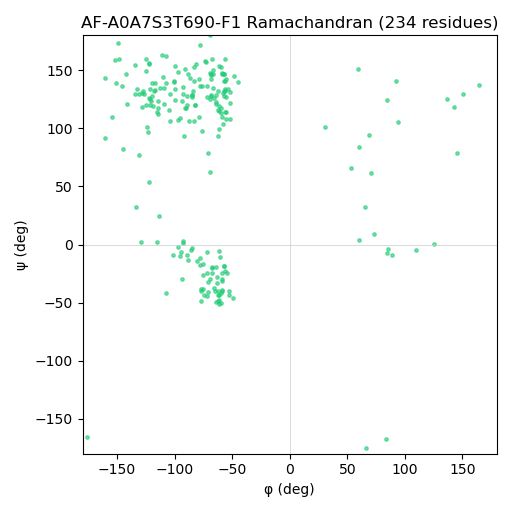C C . ALA A 1 85 ? 2.510 -7.079 16.336 1.00 58.25 85 ALA A C 1
ATOM 598 O O . ALA A 1 85 ? 2.923 -6.012 15.886 1.00 58.25 85 ALA A O 1
ATOM 599 N N . LEU A 1 86 ? 2.143 -7.231 17.608 1.00 60.97 86 LEU A N 1
ATOM 600 C CA . LEU A 1 86 ? 2.414 -6.226 18.623 1.00 60.97 86 LEU A CA 1
ATOM 601 C C . LEU A 1 86 ? 3.838 -6.353 19.197 1.00 60.97 86 LEU A C 1
ATOM 603 O O . LEU A 1 86 ? 4.376 -7.462 19.249 1.00 60.97 86 LEU A O 1
ATOM 607 N N . PRO A 1 87 ? 4.421 -5.237 19.677 1.00 61.22 87 PRO A N 1
ATOM 608 C CA . PRO A 1 87 ? 3.884 -3.871 19.594 1.00 61.22 87 PRO A CA 1
ATOM 609 C C . PRO A 1 87 ? 3.967 -3.300 18.167 1.00 61.22 87 PRO A C 1
ATOM 611 O O . PRO A 1 87 ? 4.792 -3.734 17.357 1.00 61.22 87 PRO A O 1
ATOM 614 N N . PHE A 1 88 ? 3.122 -2.310 17.853 1.00 63.72 88 PHE A N 1
ATOM 615 C CA . PHE A 1 88 ? 3.278 -1.524 16.625 1.00 63.72 88 PHE A CA 1
ATOM 616 C C . PHE A 1 88 ? 4.679 -0.908 16.603 1.00 63.72 88 PHE A C 1
ATOM 618 O O . PHE A 1 88 ? 5.104 -0.305 17.587 1.00 63.72 88 PHE A O 1
ATOM 625 N N . LYS A 1 89 ? 5.403 -1.022 15.484 1.00 67.31 89 LYS A N 1
ATOM 626 C CA . LYS A 1 89 ? 6.683 -0.310 15.348 1.00 67.31 89 LYS A CA 1
ATOM 627 C C . LYS A 1 89 ? 6.435 1.165 15.054 1.00 67.31 89 LYS A C 1
ATOM 629 O O . LYS A 1 89 ? 7.183 2.018 15.526 1.00 67.31 89 LYS A O 1
ATOM 634 N N . THR A 1 90 ? 5.424 1.478 14.241 1.00 74.12 90 THR A N 1
ATOM 635 C CA . THR A 1 90 ? 5.082 2.863 13.891 1.00 74.12 90 THR A CA 1
ATOM 636 C C . THR A 1 90 ? 3.653 2.959 13.360 1.00 74.12 90 THR A C 1
ATOM 638 O O . THR A 1 90 ? 3.209 2.084 12.613 1.00 74.12 90 THR A O 1
ATOM 641 N N . ALA A 1 91 ? 2.958 4.046 13.701 1.00 78.19 91 ALA A N 1
ATOM 642 C CA . ALA A 1 91 ? 1.718 4.469 13.059 1.00 78.19 91 ALA A CA 1
ATOM 643 C C . ALA A 1 91 ? 1.972 5.776 12.295 1.00 78.19 91 ALA A C 1
ATOM 645 O O . ALA A 1 91 ? 2.614 6.681 12.831 1.00 78.19 91 ALA A O 1
ATOM 646 N N . GLN A 1 92 ? 1.499 5.894 11.054 1.00 83.94 92 GLN A N 1
ATOM 647 C CA . GLN A 1 92 ? 1.722 7.090 10.236 1.00 83.94 92 GLN A CA 1
ATOM 648 C C . GLN A 1 92 ? 0.449 7.558 9.548 1.00 83.94 92 GLN A C 1
ATOM 650 O O . GLN A 1 92 ? -0.228 6.789 8.869 1.00 83.94 92 GLN A O 1
ATOM 655 N N . LEU A 1 93 ? 0.169 8.850 9.699 1.00 84.88 93 LEU A N 1
ATOM 656 C CA . LEU A 1 93 ? -0.868 9.561 8.977 1.00 84.88 93 LEU A CA 1
ATOM 657 C C . LEU A 1 93 ? -0.353 10.017 7.618 1.00 84.88 93 LEU A C 1
ATOM 659 O O . LEU A 1 93 ? 0.692 10.662 7.531 1.00 84.88 93 LEU A O 1
ATOM 663 N N . TRP A 1 94 ? -1.150 9.742 6.593 1.00 87.75 94 TRP A N 1
ATOM 664 C CA . TRP A 1 94 ? -1.011 10.295 5.255 1.00 87.75 94 TRP A CA 1
ATOM 665 C C . TRP A 1 94 ? -2.241 11.145 4.974 1.00 87.75 94 TRP A C 1
ATOM 667 O O . TRP A 1 94 ? -3.350 10.611 4.911 1.00 87.75 94 TRP A O 1
ATOM 677 N N . ALA A 1 95 ? -2.043 12.451 4.831 1.00 87.00 95 ALA A N 1
ATOM 678 C CA . ALA A 1 95 ? -3.106 13.410 4.567 1.00 87.00 95 ALA A CA 1
ATOM 679 C C . ALA A 1 95 ? -2.746 14.260 3.352 1.00 87.00 95 ALA A C 1
ATOM 681 O O . ALA A 1 95 ? -1.645 14.799 3.272 1.00 87.00 95 ALA A O 1
ATOM 682 N N . GLY A 1 96 ? -3.663 14.415 2.411 1.00 84.94 96 GLY A N 1
ATOM 683 C CA . GLY A 1 96 ? -3.449 15.294 1.273 1.00 84.94 96 GLY A CA 1
ATOM 684 C C . GLY A 1 96 ? -4.663 15.381 0.372 1.00 84.94 96 GLY A C 1
ATOM 685 O O . GLY A 1 96 ? -5.754 14.962 0.746 1.00 84.94 96 GLY A O 1
ATOM 686 N N . HIS A 1 97 ? -4.462 15.921 -0.823 1.00 85.56 97 HIS A N 1
ATOM 687 C CA . HIS A 1 97 ? -5.467 15.884 -1.883 1.00 85.56 97 HIS A CA 1
ATOM 688 C C . HIS A 1 97 ? -5.173 14.728 -2.839 1.00 85.56 97 HIS A C 1
ATOM 690 O O . HIS A 1 97 ? -4.009 14.380 -3.041 1.00 85.56 97 HIS A O 1
ATOM 696 N N . GLY A 1 98 ? -6.216 14.148 -3.426 1.00 80.19 98 GLY A N 1
ATOM 697 C CA . GLY A 1 98 ? -6.095 13.021 -4.336 1.00 80.19 98 GLY A CA 1
ATOM 698 C C . GLY A 1 98 ? -5.440 13.365 -5.676 1.00 80.19 98 GLY A C 1
ATOM 699 O O . GLY A 1 98 ? -5.016 14.491 -5.943 1.00 80.19 98 GLY A O 1
ATOM 700 N N . GLY A 1 99 ? -5.311 12.355 -6.537 1.00 83.94 99 GLY A N 1
ATOM 701 C CA . GLY A 1 99 ? -4.521 12.421 -7.771 1.00 83.94 99 GLY A CA 1
ATOM 702 C C . GLY A 1 99 ? -3.027 12.136 -7.574 1.00 83.94 99 GLY A C 1
ATOM 703 O O . GLY A 1 99 ? -2.306 11.988 -8.558 1.00 83.94 99 GLY A O 1
ATOM 704 N N . GLY A 1 100 ? -2.560 12.013 -6.328 1.00 88.06 100 GLY A N 1
ATOM 705 C CA . GLY A 1 100 ? -1.201 11.584 -6.018 1.00 88.06 100 GLY A CA 1
ATOM 706 C C . GLY A 1 100 ? -0.952 10.111 -6.353 1.00 88.06 100 GLY A C 1
ATOM 707 O O . GLY A 1 100 ? -1.837 9.261 -6.212 1.00 88.06 100 GLY A O 1
ATOM 708 N N . VAL A 1 101 ? 0.284 9.807 -6.753 1.00 92.06 101 VAL A N 1
ATOM 709 C CA . VAL A 1 101 ? 0.769 8.440 -6.967 1.00 92.06 101 VAL A CA 1
ATOM 710 C C . VAL A 1 101 ? 1.980 8.195 -6.080 1.00 92.06 101 VAL A C 1
ATOM 712 O O . VAL A 1 101 ? 2.962 8.929 -6.139 1.00 92.06 101 VAL A O 1
ATOM 715 N N . THR A 1 102 ? 1.926 7.130 -5.287 1.00 93.88 102 THR A N 1
ATOM 716 C CA . THR A 1 102 ? 3.107 6.550 -4.650 1.00 93.88 102 THR A CA 1
ATOM 717 C C . THR A 1 102 ? 3.664 5.479 -5.589 1.00 93.88 102 THR A C 1
ATOM 719 O O . THR A 1 102 ? 2.943 4.513 -5.872 1.00 93.88 102 THR A O 1
ATOM 722 N N . PRO A 1 103 ? 4.904 5.633 -6.100 1.00 96.00 103 PRO A N 1
ATOM 723 C CA . PRO A 1 103 ? 5.519 4.661 -7.001 1.00 96.00 103 PRO A CA 1
ATOM 724 C C . PRO A 1 103 ? 5.574 3.251 -6.406 1.00 96.00 103 PRO A C 1
ATOM 726 O O . PRO A 1 103 ? 5.487 3.068 -5.191 1.00 96.00 103 PRO A O 1
ATOM 729 N N . CYS A 1 104 ? 5.712 2.247 -7.272 1.00 97.69 104 CYS A N 1
ATOM 730 C CA . CYS A 1 104 ? 5.720 0.852 -6.846 1.00 97.69 104 CYS A CA 1
ATOM 731 C C . CYS A 1 104 ? 6.926 0.566 -5.943 1.00 97.69 104 CYS A C 1
ATOM 733 O O . CYS A 1 104 ? 8.070 0.761 -6.348 1.00 97.69 104 CYS A O 1
ATOM 735 N N . HIS A 1 105 ? 6.666 0.089 -4.731 1.00 97.44 105 HIS A N 1
ATOM 736 C CA . HIS A 1 105 ? 7.687 -0.234 -3.737 1.00 97.44 105 HIS A CA 1
ATOM 737 C C . HIS A 1 105 ? 7.221 -1.376 -2.841 1.00 97.44 105 HIS A C 1
ATOM 739 O O . HIS A 1 105 ? 6.074 -1.810 -2.932 1.00 97.44 105 HIS A O 1
ATOM 745 N N . TYR A 1 106 ? 8.100 -1.874 -1.981 1.00 94.94 106 TYR A N 1
ATOM 746 C CA . TYR A 1 106 ? 7.721 -2.789 -0.912 1.00 94.94 106 TYR A CA 1
ATOM 747 C C . TYR A 1 106 ? 8.100 -2.244 0.463 1.00 94.94 106 TYR A C 1
ATOM 749 O O . TYR A 1 106 ? 9.059 -1.485 0.626 1.00 94.94 106 TYR A O 1
ATOM 757 N N . ASP A 1 107 ? 7.382 -2.735 1.469 1.00 91.81 107 ASP A N 1
ATOM 758 C CA . ASP A 1 107 ? 7.703 -2.525 2.875 1.00 91.81 107 ASP A CA 1
ATOM 759 C C . ASP A 1 107 ? 8.410 -3.754 3.455 1.00 91.81 107 ASP A C 1
ATOM 761 O O . ASP A 1 107 ? 8.049 -4.903 3.185 1.00 91.81 107 ASP A O 1
ATOM 765 N N . ALA A 1 108 ? 9.428 -3.530 4.290 1.00 86.56 108 ALA A N 1
ATOM 766 C CA . ALA A 1 108 ? 10.145 -4.614 4.970 1.00 86.56 108 ALA A CA 1
ATOM 767 C C . ALA A 1 108 ? 9.355 -5.229 6.144 1.00 86.56 108 ALA A C 1
ATOM 769 O O . ALA A 1 108 ? 9.699 -6.320 6.612 1.00 86.56 108 ALA A O 1
ATOM 770 N N . LEU A 1 109 ? 8.322 -4.524 6.613 1.00 83.81 109 LEU A N 1
ATOM 771 C CA . LEU A 1 109 ? 7.406 -4.927 7.679 1.00 83.81 109 LEU A CA 1
ATOM 772 C C . LEU A 1 109 ? 6.015 -5.205 7.102 1.00 83.81 109 LEU A C 1
ATOM 774 O O . LEU A 1 109 ? 5.708 -4.802 5.982 1.00 83.81 109 LEU A O 1
ATOM 778 N N . HIS A 1 110 ? 5.174 -5.897 7.868 1.00 84.81 110 HIS A N 1
ATOM 779 C CA . HIS A 1 110 ? 3.753 -5.967 7.538 1.00 84.81 110 HIS A CA 1
ATOM 780 C C . HIS A 1 110 ? 3.129 -4.593 7.751 1.00 84.81 110 HIS A C 1
ATOM 782 O O . HIS A 1 110 ? 3.539 -3.875 8.662 1.00 84.81 110 HIS A O 1
ATOM 788 N N . ASN A 1 111 ? 2.146 -4.244 6.930 1.00 88.19 111 ASN A N 1
ATOM 789 C CA . ASN A 1 111 ? 1.490 -2.949 6.986 1.00 88.19 111 ASN A CA 1
ATOM 790 C C . ASN A 1 111 ? -0.031 -3.141 6.946 1.00 88.19 111 ASN A C 1
ATOM 792 O O . ASN A 1 111 ? -0.543 -3.923 6.146 1.00 88.19 111 ASN A O 1
ATOM 796 N N . PHE A 1 112 ? -0.754 -2.453 7.822 1.00 87.88 112 PHE A N 1
ATOM 797 C CA . PHE A 1 112 ? -2.195 -2.272 7.680 1.00 87.88 112 PHE A CA 1
ATOM 798 C C . PHE A 1 112 ? -2.461 -0.846 7.214 1.00 87.88 112 PHE A C 1
ATOM 800 O O . PHE A 1 112 ? -2.184 0.100 7.946 1.00 87.88 112 PHE A O 1
ATOM 807 N N . LEU A 1 113 ? -3.008 -0.706 6.008 1.00 91.62 113 LEU A N 1
ATOM 808 C CA . LEU A 1 113 ? -3.429 0.569 5.440 1.00 91.62 113 LEU A CA 1
ATOM 809 C C . LEU A 1 113 ? -4.934 0.737 5.676 1.00 91.62 113 LEU A C 1
ATOM 811 O O . LEU A 1 113 ? -5.740 0.061 5.040 1.00 91.62 113 LEU A O 1
ATOM 815 N N . ALA A 1 114 ? -5.306 1.628 6.589 1.00 89.81 114 ALA A N 1
ATOM 816 C CA . ALA A 1 114 ? -6.691 1.978 6.889 1.00 89.81 114 ALA A CA 1
ATOM 817 C C . ALA A 1 114 ? -7.075 3.284 6.186 1.00 89.81 114 ALA A C 1
ATOM 819 O O . ALA A 1 114 ? -6.413 4.309 6.377 1.00 89.81 114 ALA A O 1
ATOM 820 N N . GLN A 1 115 ? -8.142 3.269 5.388 1.00 91.62 115 GLN A N 1
ATOM 821 C CA . GLN A 1 115 ? -8.610 4.458 4.677 1.00 91.62 115 GLN A CA 1
ATOM 822 C C . GLN A 1 115 ? -9.676 5.194 5.494 1.00 91.62 115 GLN A C 1
ATOM 824 O O . GLN A 1 115 ? -10.652 4.596 5.941 1.00 91.62 115 GLN A O 1
ATOM 829 N N . LEU A 1 116 ? -9.495 6.505 5.668 1.00 86.06 116 LEU A N 1
ATOM 830 C CA . LEU A 1 116 ? -10.398 7.362 6.444 1.00 86.06 116 LEU A CA 1
ATOM 831 C C . LEU A 1 116 ? -11.237 8.280 5.545 1.00 86.06 116 LEU A C 1
ATOM 833 O O . LEU A 1 116 ? -12.428 8.440 5.776 1.00 86.06 116 LEU A O 1
ATOM 837 N N . ARG A 1 117 ? -10.636 8.875 4.504 1.00 87.62 117 ARG A N 1
ATOM 838 C CA . ARG A 1 117 ? -11.321 9.774 3.550 1.00 87.62 117 ARG A CA 1
ATOM 839 C C . ARG A 1 117 ? -10.819 9.585 2.133 1.00 87.62 117 ARG A C 1
ATOM 841 O O . ARG A 1 117 ? -9.631 9.343 1.950 1.00 87.62 117 ARG A O 1
ATOM 848 N N . GLY A 1 118 ? -11.691 9.752 1.141 1.00 90.88 118 GLY A N 1
ATOM 849 C CA . GLY A 1 118 ? -11.370 9.471 -0.262 1.00 90.88 118 GLY A CA 1
ATOM 850 C C . GLY A 1 118 ? -11.112 7.980 -0.505 1.00 90.88 118 GLY A C 1
ATOM 851 O O . GLY A 1 118 ? -11.254 7.167 0.408 1.00 90.88 118 GLY A O 1
ATOM 852 N N . SER A 1 119 ? -10.718 7.608 -1.722 1.00 93.69 119 SER A N 1
ATOM 853 C CA . SER A 1 119 ? -10.359 6.224 -2.051 1.00 93.69 119 SER A CA 1
ATOM 854 C C . SER A 1 119 ? -8.963 6.111 -2.651 1.00 93.69 119 SER A C 1
ATOM 856 O O . SER A 1 119 ? -8.371 7.087 -3.131 1.00 93.69 119 SER A O 1
ATOM 858 N N . LYS A 1 120 ? -8.398 4.907 -2.579 1.00 95.88 120 LYS A N 1
ATOM 859 C CA . LYS A 1 120 ? -7.099 4.579 -3.165 1.00 95.88 120 LYS A CA 1
ATOM 860 C C . LYS A 1 120 ? -7.230 3.367 -4.064 1.00 95.88 120 LYS A C 1
ATOM 862 O O . LYS A 1 120 ? -7.706 2.331 -3.625 1.00 95.88 120 LYS A O 1
ATOM 867 N N . ARG A 1 121 ? -6.735 3.463 -5.291 1.00 95.56 121 ARG A N 1
ATOM 868 C CA . ARG A 1 121 ? -6.530 2.315 -6.172 1.00 95.56 121 ARG A CA 1
ATOM 869 C C . ARG A 1 121 ? -5.138 1.753 -5.926 1.00 95.56 121 ARG A C 1
ATOM 871 O O . ARG A 1 121 ? -4.157 2.497 -5.979 1.00 95.56 121 ARG A O 1
ATOM 878 N N . LEU A 1 122 ? -5.048 0.456 -5.666 1.00 96.50 122 LEU A N 1
ATOM 879 C CA . LEU A 1 122 ? -3.791 -0.234 -5.418 1.00 96.50 122 LEU A CA 1
ATOM 880 C C . LEU A 1 122 ? -3.529 -1.295 -6.477 1.00 96.50 122 LEU A C 1
ATOM 882 O O . LEU A 1 122 ? -4.429 -2.044 -6.848 1.00 96.50 122 LEU A O 1
ATOM 886 N N . LEU A 1 123 ? -2.272 -1.385 -6.901 1.00 97.31 123 LEU A N 1
ATOM 887 C CA . LEU A 1 123 ? -1.734 -2.569 -7.566 1.00 97.31 123 LEU A CA 1
ATOM 888 C C . LEU A 1 123 ? -0.878 -3.316 -6.556 1.00 97.31 123 LEU A C 1
ATOM 890 O O . LEU A 1 123 ? -0.019 -2.695 -5.943 1.00 97.31 123 LEU A O 1
ATOM 894 N N . LEU A 1 124 ? -1.095 -4.618 -6.397 1.00 97.06 124 LEU A N 1
ATOM 895 C CA . LEU A 1 124 ? -0.376 -5.491 -5.473 1.00 97.06 124 LEU A CA 1
ATOM 896 C C . LEU A 1 124 ? 0.299 -6.613 -6.253 1.00 97.06 124 LEU A C 1
ATOM 898 O O . LEU A 1 124 ? -0.373 -7.379 -6.945 1.00 97.06 124 LEU A O 1
ATOM 902 N N . LEU A 1 125 ? 1.615 -6.746 -6.117 1.00 96.62 125 LEU A N 1
ATOM 903 C CA . LEU A 1 125 ? 2.375 -7.831 -6.727 1.00 96.62 125 LEU A CA 1
ATOM 904 C C . LEU A 1 125 ? 3.098 -8.638 -5.643 1.00 96.62 125 LEU A C 1
ATOM 906 O O . LEU A 1 125 ? 3.723 -8.063 -4.745 1.00 96.62 125 LEU A O 1
ATOM 910 N N . PRO A 1 126 ? 3.033 -9.978 -5.692 1.00 94.75 126 PRO A N 1
ATOM 911 C CA . PRO A 1 126 ? 3.732 -10.799 -4.719 1.00 94.75 126 PRO A CA 1
ATOM 912 C C . PRO A 1 126 ? 5.257 -10.674 -4.889 1.00 94.75 126 PRO A C 1
ATOM 914 O O . PRO A 1 126 ? 5.737 -10.359 -5.981 1.00 94.75 126 PRO A O 1
ATOM 917 N N . PRO A 1 127 ? 6.053 -11.006 -3.855 1.00 92.31 127 PRO A N 1
ATOM 918 C CA . PRO A 1 127 ? 7.516 -10.977 -3.930 1.00 92.31 127 PRO A CA 1
ATOM 919 C C . PRO A 1 127 ? 8.103 -11.805 -5.087 1.00 92.31 127 PRO A C 1
ATOM 921 O O . PRO A 1 127 ? 9.197 -11.514 -5.564 1.00 92.31 127 PRO A O 1
ATOM 924 N N . SER A 1 128 ? 7.385 -12.818 -5.585 1.00 92.56 128 SER A N 1
ATOM 925 C CA . SER A 1 128 ? 7.795 -13.606 -6.757 1.00 92.56 128 SER A CA 1
ATOM 926 C C . SER A 1 128 ? 7.870 -12.792 -8.054 1.00 92.56 128 SER A C 1
ATOM 928 O O . SER A 1 128 ? 8.552 -13.204 -8.987 1.00 92.56 128 SER A O 1
ATOM 930 N N . GLU A 1 129 ? 7.209 -11.634 -8.117 1.00 94.62 129 GLU A N 1
ATOM 931 C CA . GLU A 1 129 ? 7.247 -10.723 -9.266 1.00 94.62 129 GLU A CA 1
ATOM 932 C C . GLU A 1 129 ? 8.439 -9.748 -9.215 1.00 94.62 129 GLU A C 1
ATOM 934 O O . GLU A 1 129 ? 8.666 -9.036 -10.188 1.00 94.62 129 GLU A O 1
ATOM 939 N N . SER A 1 130 ? 9.245 -9.738 -8.139 1.00 93.94 130 SER A N 1
ATOM 940 C CA . SER A 1 130 ? 10.316 -8.743 -7.916 1.00 93.94 130 SER A CA 1
ATOM 941 C C . SER A 1 130 ? 11.240 -8.557 -9.121 1.00 93.94 130 SER A C 1
ATOM 943 O O . SER A 1 130 ? 11.507 -7.433 -9.526 1.00 93.94 130 SER A O 1
ATOM 945 N N . TYR A 1 131 ? 11.699 -9.647 -9.746 1.00 93.12 131 TYR A N 1
ATOM 946 C CA . TYR A 1 131 ? 12.597 -9.565 -10.905 1.00 93.12 131 TYR A CA 1
ATOM 947 C C . TYR A 1 131 ? 11.987 -8.784 -12.082 1.00 93.12 131 TYR A C 1
ATOM 949 O O . TYR A 1 131 ? 12.703 -8.117 -12.823 1.00 93.12 131 TYR A O 1
ATOM 957 N N . ARG A 1 132 ? 10.660 -8.832 -12.242 1.00 95.94 132 ARG A N 1
ATOM 958 C CA . ARG A 1 132 ? 9.934 -8.148 -13.321 1.00 95.94 132 ARG A CA 1
ATOM 959 C C . ARG A 1 132 ? 9.697 -6.667 -13.036 1.00 95.94 132 ARG A C 1
ATOM 961 O O . ARG A 1 132 ? 9.345 -5.933 -13.951 1.00 95.94 132 ARG A O 1
ATOM 968 N N . LEU A 1 133 ? 9.897 -6.245 -11.790 1.00 96.19 133 LEU A N 1
ATOM 969 C CA . LEU A 1 133 ? 9.749 -4.865 -11.333 1.00 96.19 133 LEU A CA 1
ATOM 970 C C . LEU A 1 133 ? 11.067 -4.087 -11.354 1.00 96.19 133 LEU A C 1
ATOM 972 O O . LEU A 1 133 ? 11.054 -2.876 -11.154 1.00 96.19 133 LEU A O 1
ATOM 976 N N . TYR A 1 134 ? 12.186 -4.763 -11.636 1.00 96.44 134 TYR A N 1
ATOM 977 C CA . TYR A 1 134 ? 13.507 -4.143 -11.731 1.00 96.44 134 TYR A CA 1
ATOM 978 C C . TYR A 1 134 ? 13.835 -3.321 -10.471 1.00 96.44 134 TYR A C 1
ATOM 980 O O . TYR A 1 134 ? 13.902 -2.098 -10.549 1.00 96.44 134 TYR A O 1
ATOM 988 N N . PRO A 1 135 ? 13.994 -3.955 -9.293 1.00 94.81 135 PRO A N 1
ATOM 989 C CA . PRO A 1 135 ? 14.312 -3.240 -8.061 1.00 94.81 135 PRO A CA 1
ATOM 990 C C . PRO A 1 135 ? 15.624 -2.469 -8.207 1.00 94.81 135 PRO A C 1
ATOM 992 O O . PRO A 1 135 ? 16.553 -2.935 -8.878 1.00 94.81 135 PRO A O 1
ATOM 995 N N . TYR A 1 136 ? 15.724 -1.321 -7.542 1.00 95.44 136 TYR A N 1
ATOM 996 C CA . TYR A 1 136 ? 17.013 -0.645 -7.420 1.00 95.44 136 TYR A CA 1
ATOM 997 C C . TYR A 1 136 ? 18.044 -1.545 -6.705 1.00 95.44 136 TYR A C 1
ATOM 999 O O . TYR A 1 136 ? 17.674 -2.399 -5.893 1.00 95.44 136 TYR A O 1
ATOM 1007 N N . PRO A 1 137 ? 19.351 -1.371 -6.980 1.00 92.25 137 PRO A N 1
ATOM 1008 C CA . PRO A 1 137 ? 20.396 -2.130 -6.300 1.00 92.25 137 PRO A CA 1
ATOM 1009 C C . PRO A 1 137 ? 20.351 -1.961 -4.777 1.00 92.25 137 PRO A C 1
ATOM 1011 O O . PRO A 1 137 ? 20.059 -0.880 -4.269 1.00 92.25 137 PRO A O 1
ATOM 1014 N N . VAL A 1 138 ? 20.714 -3.013 -4.043 1.00 88.19 138 VAL A N 1
ATOM 1015 C CA . VAL A 1 138 ? 20.797 -2.974 -2.574 1.00 88.19 138 VAL A CA 1
ATOM 1016 C C . VAL A 1 138 ? 21.761 -1.872 -2.124 1.00 88.19 138 VAL A C 1
ATOM 1018 O O . VAL A 1 138 ? 22.882 -1.783 -2.628 1.00 88.19 138 VAL A O 1
ATOM 1021 N N . GLY A 1 139 ? 21.332 -1.048 -1.163 1.00 87.56 139 GLY A N 1
ATOM 1022 C CA . GLY A 1 139 ? 22.102 0.097 -0.666 1.00 87.56 139 GLY A CA 1
ATOM 1023 C C . GLY A 1 139 ? 21.927 1.380 -1.483 1.00 87.56 139 GLY A C 1
ATOM 1024 O O . GLY A 1 139 ? 22.456 2.422 -1.097 1.00 87.56 139 GLY A O 1
ATOM 1025 N N . HIS A 1 140 ? 21.173 1.337 -2.585 1.00 95.06 140 HIS A N 1
ATOM 1026 C CA . HIS A 1 140 ? 20.690 2.542 -3.248 1.00 95.06 140 HIS A CA 1
ATOM 1027 C C . HIS A 1 140 ? 19.650 3.257 -2.355 1.00 95.06 140 HIS A C 1
ATOM 1029 O O . HIS A 1 140 ? 18.868 2.580 -1.692 1.00 95.06 140 HIS A O 1
ATOM 1035 N N . PRO A 1 141 ? 19.547 4.602 -2.366 1.00 93.75 141 PRO A N 1
ATOM 1036 C CA . PRO A 1 141 ? 18.535 5.326 -1.580 1.00 93.75 141 PRO A CA 1
ATOM 1037 C C . PRO A 1 141 ? 17.074 4.935 -1.866 1.00 93.75 141 PRO A C 1
ATOM 1039 O O . PRO A 1 141 ? 16.193 5.225 -1.067 1.00 93.75 141 PRO A O 1
ATOM 1042 N N . MET A 1 142 ? 16.833 4.292 -3.010 1.00 93.31 142 MET A N 1
ATOM 1043 C CA . MET A 1 142 ? 15.528 3.808 -3.474 1.00 93.31 142 MET A CA 1
ATOM 1044 C C . MET A 1 142 ? 15.467 2.272 -3.523 1.00 93.31 142 MET A C 1
ATOM 1046 O O . MET A 1 142 ? 14.726 1.728 -4.334 1.00 93.31 142 MET A O 1
ATOM 1050 N N . ASP A 1 143 ? 16.286 1.558 -2.744 1.00 90.56 143 ASP A N 1
ATOM 1051 C CA . ASP A 1 143 ? 16.447 0.093 -2.831 1.00 90.56 143 ASP A CA 1
ATOM 1052 C C . ASP A 1 143 ? 15.146 -0.716 -2.680 1.00 90.56 143 ASP A C 1
ATOM 1054 O O . ASP A 1 143 ? 15.048 -1.833 -3.189 1.0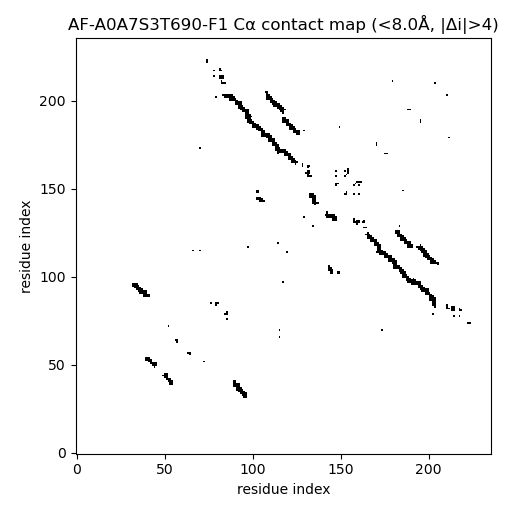0 90.56 143 ASP A O 1
ATOM 1058 N N . ASN A 1 144 ? 14.123 -0.147 -2.046 1.00 93.25 144 ASN A N 1
ATOM 1059 C CA . ASN A 1 144 ? 12.807 -0.755 -1.900 1.00 93.25 144 ASN A CA 1
ATOM 1060 C C . ASN A 1 144 ? 11.804 -0.372 -3.002 1.00 93.25 144 ASN A C 1
ATOM 1062 O O . ASN A 1 144 ? 10.660 -0.824 -2.956 1.00 93.25 144 ASN A O 1
ATOM 1066 N N . PHE A 1 145 ? 12.206 0.434 -3.987 1.00 97.62 145 PHE A N 1
ATOM 1067 C CA . PHE A 1 145 ? 11.379 0.851 -5.118 1.00 97.62 145 PHE A CA 1
ATOM 1068 C C . PHE A 1 145 ? 11.673 0.042 -6.384 1.00 97.62 145 PHE A C 1
ATOM 1070 O O . PHE A 1 145 ? 12.772 -0.472 -6.605 1.00 97.62 145 PHE A O 1
ATOM 1077 N N . ALA A 1 146 ? 10.660 -0.043 -7.241 1.00 96.88 146 ALA A N 1
ATOM 1078 C CA . ALA A 1 146 ? 10.785 -0.523 -8.605 1.00 96.88 146 ALA A CA 1
ATOM 1079 C C . ALA A 1 146 ? 11.381 0.590 -9.478 1.00 96.88 146 ALA A C 1
ATOM 1081 O O . ALA A 1 146 ? 10.956 1.741 -9.388 1.00 96.88 146 ALA A O 1
ATOM 1082 N N . MET A 1 147 ? 12.333 0.249 -10.348 1.00 96.50 147 MET A N 1
ATOM 10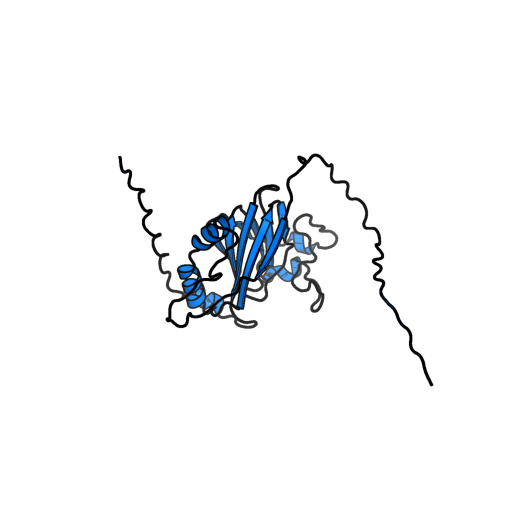83 C CA . MET A 1 147 ? 12.764 1.147 -11.426 1.00 96.50 147 MET A CA 1
ATOM 1084 C C . MET A 1 147 ? 11.729 1.197 -12.553 1.00 96.50 147 MET A C 1
ATOM 1086 O O . MET A 1 147 ? 11.669 2.175 -13.291 1.00 96.50 147 MET A O 1
ATOM 1090 N N . ALA A 1 148 ? 10.933 0.136 -12.706 1.00 94.88 148 ALA A N 1
ATOM 1091 C CA . ALA A 1 148 ? 9.848 0.102 -13.671 1.00 94.88 148 ALA A CA 1
ATOM 1092 C C . ALA A 1 148 ? 8.722 1.067 -13.267 1.00 94.88 148 ALA A C 1
ATOM 1094 O O . ALA A 1 148 ? 8.204 0.992 -12.150 1.00 94.88 148 ALA A O 1
ATOM 1095 N N . ASP A 1 149 ? 8.302 1.924 -14.197 1.00 93.94 149 ASP A N 1
ATOM 1096 C CA . ASP A 1 149 ? 7.108 2.748 -14.028 1.00 93.94 149 ASP A CA 1
ATOM 1097 C C . ASP A 1 149 ? 5.851 1.938 -14.391 1.00 93.94 149 ASP A C 1
ATOM 1099 O O . ASP A 1 149 ? 5.698 1.444 -15.507 1.00 93.94 149 ASP A O 1
ATOM 1103 N N . LEU A 1 150 ? 4.944 1.779 -13.425 1.00 94.50 150 LEU A N 1
ATOM 1104 C CA . LEU A 1 150 ? 3.672 1.069 -13.601 1.00 94.50 150 LEU A CA 1
ATOM 1105 C C . LEU A 1 150 ? 2.549 1.997 -14.106 1.00 94.50 150 LEU A C 1
ATOM 1107 O O . LEU A 1 150 ? 1.478 1.523 -14.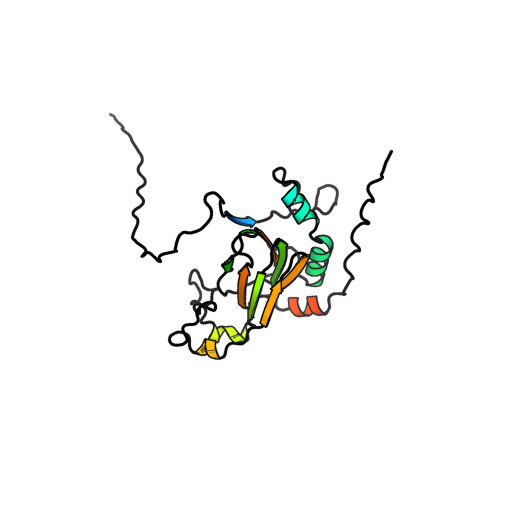486 1.00 94.50 150 LEU A O 1
ATOM 1111 N N . CYS A 1 151 ? 2.743 3.316 -14.065 1.00 91.31 151 CYS A N 1
ATOM 1112 C CA . CYS A 1 151 ? 1.866 4.296 -14.704 1.00 91.31 151 CYS A CA 1
ATOM 1113 C C . CYS A 1 151 ? 2.119 4.353 -16.203 1.00 91.31 151 CYS A C 1
ATOM 1115 O O . CYS A 1 151 ? 1.164 4.248 -16.972 1.00 91.31 151 CYS A O 1
ATOM 1117 N N . GLU A 1 152 ? 3.389 4.455 -16.591 1.00 93.88 152 GLU A N 1
ATOM 1118 C CA . GLU A 1 152 ? 3.813 4.584 -17.985 1.00 93.88 152 GLU A CA 1
ATOM 1119 C C . GLU A 1 152 ? 4.935 3.578 -18.320 1.00 93.88 152 GLU A C 1
ATOM 1121 O O . GLU A 1 152 ? 6.108 3.941 -18.399 1.00 93.88 152 GLU A O 1
ATOM 1126 N N . PRO A 1 153 ? 4.598 2.286 -18.518 1.00 93.94 153 PRO A N 1
ATOM 1127 C CA . PRO A 1 153 ? 5.583 1.240 -18.792 1.00 93.94 153 PRO A CA 1
ATOM 1128 C C . PRO A 1 153 ? 6.422 1.453 -20.059 1.00 93.94 153 PRO A C 1
ATOM 1130 O O . PRO A 1 153 ? 5.911 1.343 -21.176 1.00 93.94 153 PRO A O 1
ATOM 1133 N N . ASP A 1 154 ? 7.742 1.605 -19.910 1.00 95.50 154 ASP A N 1
ATOM 1134 C CA . ASP A 1 154 ? 8.690 1.456 -21.022 1.00 95.50 154 ASP A CA 1
ATOM 1135 C C . ASP A 1 154 ? 9.218 0.016 -21.111 1.00 95.50 154 ASP A C 1
ATOM 1137 O O . ASP A 1 154 ? 10.225 -0.369 -20.507 1.00 95.50 154 ASP A O 1
ATOM 1141 N N . LEU A 1 155 ? 8.548 -0.797 -21.927 1.00 96.44 155 LEU A N 1
ATOM 1142 C CA . LEU A 1 155 ? 8.907 -2.202 -22.136 1.00 96.44 155 LEU A CA 1
ATOM 1143 C C . LEU A 1 155 ? 10.190 -2.396 -22.960 1.00 96.44 155 LEU A C 1
ATOM 1145 O O . LEU A 1 155 ? 10.658 -3.526 -23.089 1.00 96.44 155 LEU A O 1
ATOM 1149 N N . ARG A 1 156 ? 10.784 -1.332 -23.518 1.00 96.69 156 ARG A N 1
ATOM 1150 C CA . ARG A 1 156 ? 12.096 -1.436 -24.176 1.00 96.69 156 ARG A CA 1
ATOM 1151 C C . ARG A 1 156 ? 13.212 -1.549 -23.145 1.00 96.69 156 ARG A C 1
ATOM 1153 O O . ARG A 1 156 ? 14.160 -2.298 -23.365 1.00 96.69 156 ARG A O 1
ATOM 1160 N N . THR A 1 157 ? 13.094 -0.819 -22.039 1.00 95.06 157 THR A N 1
ATOM 1161 C CA . THR A 1 157 ? 14.066 -0.813 -20.935 1.00 95.06 157 THR A CA 1
ATOM 1162 C C . THR A 1 157 ? 13.698 -1.805 -19.833 1.00 95.06 157 THR A C 1
ATOM 1164 O O . THR A 1 157 ? 14.591 -2.392 -19.222 1.00 95.06 157 THR A O 1
ATOM 1167 N N . THR A 1 158 ? 12.403 -2.076 -19.638 1.00 96.50 158 THR A N 1
ATOM 1168 C CA . THR A 1 158 ? 11.883 -3.010 -18.622 1.00 96.50 158 THR A CA 1
ATOM 1169 C C . THR A 1 158 ? 11.034 -4.151 -19.217 1.00 96.50 158 THR A C 1
ATOM 1171 O O . THR A 1 158 ? 9.900 -4.386 -18.795 1.00 96.50 158 THR A O 1
ATOM 1174 N N . PRO A 1 159 ? 11.549 -4.924 -20.195 1.00 97.19 159 PRO A N 1
ATOM 1175 C CA . PRO A 1 159 ? 10.753 -5.907 -20.944 1.00 97.19 159 PRO A CA 1
ATOM 1176 C C . PRO A 1 159 ? 10.097 -6.998 -20.086 1.00 97.19 159 PRO A C 1
ATOM 1178 O O . PRO A 1 159 ? 9.029 -7.497 -20.438 1.00 97.19 159 PRO A O 1
ATOM 1181 N N . ALA A 1 160 ? 10.692 -7.374 -18.950 1.00 94.81 160 ALA A N 1
ATOM 1182 C CA . ALA A 1 160 ? 10.138 -8.398 -18.067 1.00 94.81 160 ALA A CA 1
ATOM 1183 C C . ALA A 1 160 ? 8.821 -7.964 -17.396 1.00 94.81 160 ALA A C 1
ATOM 1185 O O . ALA A 1 160 ? 8.036 -8.830 -16.997 1.00 94.81 160 ALA A O 1
ATOM 1186 N N . LEU A 1 161 ? 8.543 -6.654 -17.328 1.00 96.06 161 LEU A N 1
ATOM 1187 C CA . LEU A 1 161 ? 7.305 -6.110 -16.771 1.00 96.06 161 LEU A CA 1
ATOM 1188 C C . LEU A 1 161 ? 6.073 -6.551 -17.573 1.00 96.06 161 LEU A C 1
ATOM 1190 O O . LEU A 1 161 ? 5.004 -6.731 -17.000 1.00 96.06 161 LEU A O 1
ATOM 1194 N N . ALA A 1 162 ? 6.224 -6.825 -18.874 1.00 96.31 162 ALA A N 1
ATOM 1195 C CA . ALA A 1 162 ? 5.137 -7.312 -19.726 1.00 96.31 162 ALA A CA 1
ATOM 1196 C C . ALA A 1 162 ? 4.526 -8.641 -19.239 1.00 96.31 162 ALA A C 1
ATOM 1198 O O . ALA A 1 162 ? 3.381 -8.957 -19.555 1.00 96.31 162 ALA A O 1
ATOM 1199 N N . ALA A 1 163 ? 5.292 -9.430 -18.479 1.00 95.94 163 ALA A N 1
ATOM 1200 C CA . ALA A 1 163 ? 4.838 -10.689 -17.901 1.00 95.94 163 ALA A CA 1
ATOM 1201 C C . ALA A 1 163 ? 4.365 -10.552 -16.444 1.00 95.94 163 ALA A C 1
ATOM 1203 O O . ALA A 1 163 ? 3.965 -11.559 -15.853 1.00 95.94 163 ALA A O 1
ATOM 1204 N N . ALA A 1 164 ? 4.444 -9.354 -15.854 1.00 95.19 164 ALA A N 1
ATOM 1205 C CA . ALA A 1 164 ? 4.109 -9.137 -14.457 1.00 95.19 164 ALA A CA 1
ATOM 1206 C C . ALA A 1 164 ? 2.610 -9.316 -14.201 1.00 95.19 164 ALA A C 1
ATOM 1208 O O . ALA A 1 164 ? 1.769 -8.941 -15.021 1.00 95.19 164 ALA A O 1
ATOM 1209 N N . ARG A 1 165 ? 2.265 -9.897 -13.050 1.00 94.69 165 ARG A N 1
ATOM 1210 C CA . ARG A 1 165 ? 0.868 -10.080 -12.634 1.00 94.69 165 ARG A CA 1
ATOM 1211 C C . ARG A 1 165 ? 0.594 -9.335 -11.339 1.00 94.69 165 ARG A C 1
ATOM 1213 O O . ARG A 1 165 ? 1.186 -9.646 -10.310 1.00 94.69 165 ARG A O 1
ATOM 1220 N N . ALA A 1 166 ? -0.337 -8.389 -11.408 1.00 95.38 166 ALA A N 1
ATOM 1221 C CA . ALA A 1 166 ? -0.809 -7.630 -10.262 1.00 95.38 166 ALA A CA 1
ATOM 1222 C C . ALA A 1 166 ? -2.248 -8.015 -9.910 1.00 95.38 166 ALA A C 1
ATOM 1224 O O . ALA A 1 166 ? -3.070 -8.267 -10.792 1.00 95.38 166 ALA A O 1
ATOM 1225 N N . LEU A 1 167 ? -2.542 -8.032 -8.615 1.00 96.19 167 LEU A N 1
ATOM 1226 C CA . LEU A 1 167 ? -3.898 -7.877 -8.115 1.00 96.19 167 LEU A CA 1
ATOM 1227 C C . LEU A 1 167 ? -4.207 -6.388 -8.055 1.00 96.19 167 LEU A C 1
ATOM 1229 O O . LEU A 1 167 ? -3.354 -5.588 -7.677 1.00 96.19 167 LEU A O 1
ATOM 1233 N N . GLU A 1 168 ? -5.427 -6.024 -8.407 1.00 95.88 168 GLU A N 1
ATOM 1234 C CA . GLU A 1 168 ? -5.890 -4.649 -8.341 1.00 95.88 168 GLU A CA 1
ATOM 1235 C C . GLU A 1 168 ? -7.084 -4.566 -7.400 1.00 95.88 168 GLU A C 1
ATOM 1237 O O . GLU A 1 168 ? -7.953 -5.440 -7.415 1.00 95.88 168 GLU A O 1
ATOM 1242 N N . GLY A 1 169 ? -7.119 -3.518 -6.586 1.00 93.94 169 GLY A N 1
ATOM 1243 C CA . GLY A 1 169 ? -8.249 -3.227 -5.717 1.00 93.94 169 GLY A CA 1
ATOM 1244 C C . GLY A 1 169 ? -8.419 -1.733 -5.504 1.00 93.94 169 GLY A C 1
ATOM 1245 O O . GLY A 1 169 ? -7.481 -0.954 -5.682 1.00 93.94 169 GLY A O 1
ATOM 1246 N N . GLU A 1 170 ? -9.621 -1.346 -5.106 1.00 96.00 170 GLU A N 1
ATOM 1247 C CA . GLU A 1 170 ? -9.912 -0.013 -4.597 1.00 96.00 170 GLU A CA 1
ATOM 1248 C C . GLU A 1 170 ? -10.191 -0.120 -3.098 1.00 96.00 170 GLU A C 1
ATOM 1250 O O . GLU A 1 170 ? -10.871 -1.042 -2.659 1.00 96.00 170 GLU A O 1
ATOM 1255 N N . LEU A 1 171 ? -9.594 0.783 -2.325 1.00 95.19 171 LEU A N 1
ATOM 1256 C CA . LEU A 1 171 ? -9.733 0.878 -0.882 1.00 95.19 171 LEU A CA 1
ATOM 1257 C C . LEU A 1 171 ? -10.559 2.118 -0.548 1.00 95.19 171 LEU A C 1
ATOM 1259 O O . LEU A 1 171 ? -10.161 3.240 -0.886 1.00 95.19 171 LEU A O 1
ATOM 1263 N N . HIS A 1 172 ? -11.684 1.911 0.124 1.00 94.06 172 HIS A N 1
ATOM 1264 C CA . HIS A 1 172 ? -12.675 2.926 0.462 1.00 94.06 172 HIS A CA 1
ATOM 1265 C C . HIS A 1 172 ? -12.664 3.279 1.959 1.00 94.06 172 HIS A C 1
ATOM 1267 O O . HIS A 1 172 ? -12.143 2.516 2.774 1.00 94.06 172 HIS A O 1
ATOM 1273 N N . PRO A 1 173 ? -13.246 4.428 2.357 1.00 89.62 173 PRO A N 1
ATOM 1274 C CA . PRO A 1 173 ? -13.341 4.816 3.762 1.00 89.62 173 PRO A CA 1
ATOM 1275 C C . PRO A 1 173 ? -13.953 3.723 4.648 1.00 89.62 173 PRO A C 1
ATOM 1277 O O . PRO A 1 173 ? -15.004 3.170 4.326 1.00 89.62 173 PRO A O 1
ATOM 1280 N N . GLY A 1 174 ? -13.298 3.434 5.773 1.00 82.25 174 GLY A N 1
ATOM 1281 C CA . GLY A 1 174 ? -13.690 2.384 6.719 1.00 82.25 174 GLY A CA 1
ATOM 1282 C C . GLY A 1 174 ? -13.094 1.005 6.419 1.00 82.25 174 GLY A C 1
ATOM 1283 O O . GLY A 1 174 ? -13.196 0.105 7.253 1.00 82.25 174 GLY A O 1
ATOM 1284 N N . GLU A 1 175 ? -12.440 0.829 5.272 1.00 85.56 175 GLU A N 1
ATOM 1285 C CA . GLU A 1 175 ? -11.766 -0.416 4.917 1.00 85.56 175 GLU A CA 1
ATOM 1286 C C . GLU A 1 175 ? -10.303 -0.424 5.372 1.00 85.56 175 GLU A C 1
ATOM 1288 O O . GLU A 1 175 ? -9.622 0.606 5.446 1.00 85.56 175 GLU A O 1
ATOM 1293 N N . VAL A 1 176 ? -9.805 -1.630 5.654 1.00 87.31 176 VAL A N 1
ATOM 1294 C CA . VAL A 1 176 ? -8.412 -1.873 6.028 1.00 87.31 176 VAL A CA 1
ATOM 1295 C C . VAL A 1 176 ? -7.821 -2.904 5.084 1.00 87.31 176 VAL A C 1
ATOM 1297 O O . VAL A 1 176 ? -8.280 -4.045 5.023 1.00 87.31 176 VAL A O 1
ATOM 1300 N N . LEU A 1 177 ? -6.765 -2.511 4.379 1.00 90.00 177 LEU A N 1
ATOM 1301 C CA . LEU A 1 177 ? -5.969 -3.419 3.575 1.00 90.00 177 LEU A CA 1
ATOM 1302 C C . LEU A 1 177 ? -4.786 -3.931 4.386 1.00 90.00 177 LEU A C 1
ATOM 1304 O O . LEU A 1 177 ? -3.939 -3.162 4.841 1.00 90.00 177 LEU A O 1
ATOM 1308 N N . TRP A 1 178 ? -4.690 -5.249 4.501 1.00 88.88 178 TRP A N 1
ATOM 1309 C CA . TRP A 1 178 ? -3.467 -5.888 4.955 1.00 88.88 178 TRP A CA 1
ATOM 1310 C C . TRP A 1 178 ? -2.480 -6.041 3.792 1.00 88.88 178 TRP A C 1
ATOM 1312 O O . TRP A 1 178 ? -2.760 -6.727 2.810 1.00 88.88 178 TRP A O 1
ATOM 1322 N N . LEU A 1 179 ? -1.309 -5.427 3.934 1.00 89.94 179 LEU A N 1
ATOM 1323 C CA . LEU A 1 179 ? -0.164 -5.538 3.040 1.00 89.94 179 LEU A CA 1
ATOM 1324 C C . LEU A 1 179 ? 0.883 -6.444 3.701 1.00 89.94 179 LEU A C 1
ATOM 1326 O O . LEU A 1 179 ? 1.545 -6.047 4.671 1.00 89.94 179 LEU A O 1
ATOM 1330 N N . PRO A 1 180 ? 1.050 -7.689 3.224 1.00 87.12 180 PRO A N 1
ATOM 1331 C CA . PRO A 1 180 ? 2.072 -8.557 3.770 1.00 87.12 180 PRO A CA 1
ATOM 1332 C C . PRO A 1 180 ? 3.461 -8.004 3.443 1.00 87.12 180 PRO A C 1
ATOM 1334 O O . PRO A 1 180 ? 3.682 -7.443 2.370 1.00 87.12 180 PRO A O 1
ATOM 1337 N N . ARG A 1 181 ? 4.423 -8.216 4.345 1.00 85.88 181 ARG A N 1
ATOM 1338 C CA . ARG A 1 181 ? 5.812 -7.802 4.127 1.00 85.88 181 ARG A CA 1
ATOM 1339 C C . ARG A 1 181 ? 6.332 -8.239 2.754 1.00 85.88 181 ARG A C 1
ATOM 1341 O O . ARG A 1 181 ? 5.987 -9.319 2.259 1.00 85.88 181 ARG A O 1
ATOM 1348 N N . TYR A 1 182 ? 7.175 -7.400 2.167 1.00 90.62 182 TYR A N 1
ATOM 1349 C CA . TYR A 1 182 ? 7.773 -7.565 0.841 1.00 90.62 182 TYR A CA 1
ATOM 1350 C C . TYR A 1 182 ? 6.788 -7.640 -0.333 1.00 90.62 182 TYR A C 1
ATOM 1352 O O . TYR A 1 182 ? 7.228 -7.846 -1.463 1.00 90.62 182 TYR A O 1
ATOM 1360 N N . HIS A 1 183 ? 5.479 -7.478 -0.111 1.00 93.94 183 HIS A N 1
ATOM 1361 C CA . HIS A 1 183 ? 4.562 -7.312 -1.231 1.00 93.94 183 HIS A CA 1
ATOM 1362 C C . HIS A 1 183 ? 4.773 -5.940 -1.850 1.00 93.94 183 HIS A C 1
ATOM 1364 O O . HIS A 1 183 ? 4.743 -4.905 -1.178 1.00 93.94 183 HIS A O 1
ATOM 1370 N N . TRP A 1 184 ? 4.986 -5.969 -3.156 1.00 97.50 184 TRP A N 1
ATOM 1371 C CA . TRP A 1 184 ? 5.103 -4.779 -3.963 1.00 97.50 184 TRP A CA 1
ATOM 1372 C C . TRP A 1 184 ? 3.737 -4.140 -4.099 1.00 97.50 184 TRP A C 1
ATOM 1374 O O . TRP A 1 184 ? 2.746 -4.835 -4.340 1.00 97.50 184 TRP A O 1
ATOM 1384 N N . HIS A 1 185 ? 3.685 -2.827 -3.954 1.00 97.88 185 HIS A N 1
ATOM 1385 C CA . HIS A 1 185 ? 2.452 -2.090 -4.081 1.00 97.88 185 HIS A CA 1
ATOM 1386 C C . HIS A 1 185 ? 2.666 -0.710 -4.702 1.00 97.88 185 HIS A C 1
ATOM 1388 O O . HIS A 1 185 ? 3.600 0.013 -4.360 1.00 97.88 185 HIS A O 1
ATOM 1394 N N . GLN A 1 186 ? 1.781 -0.348 -5.631 1.00 97.56 186 GLN A N 1
ATOM 1395 C CA . GLN A 1 186 ? 1.606 1.021 -6.118 1.00 97.56 186 GLN A CA 1
ATOM 1396 C C . GLN A 1 186 ? 0.294 1.550 -5.554 1.00 97.56 186 GLN A C 1
ATOM 1398 O O . GLN A 1 186 ? -0.707 0.835 -5.560 1.00 97.56 186 GLN A O 1
ATOM 1403 N N . VAL A 1 187 ? 0.281 2.808 -5.120 1.00 96.06 187 VAL A N 1
ATOM 1404 C CA . VAL A 1 187 ? -0.913 3.448 -4.562 1.00 96.06 187 VAL A CA 1
ATOM 1405 C C . VAL A 1 187 ? -1.250 4.680 -5.385 1.00 96.06 187 VAL A C 1
ATOM 1407 O O . VAL A 1 187 ? -0.408 5.558 -5.554 1.00 96.06 187 VAL A O 1
ATOM 1410 N N . ARG A 1 188 ? -2.482 4.766 -5.885 1.00 94.06 188 ARG A N 1
ATOM 1411 C CA . ARG A 1 188 ? -3.009 5.952 -6.569 1.00 94.06 188 ARG A CA 1
ATOM 1412 C C . ARG A 1 188 ? -4.212 6.479 -5.812 1.00 94.06 188 ARG A C 1
ATOM 1414 O O . ARG A 1 188 ? -5.139 5.728 -5.531 1.00 94.06 188 ARG A O 1
ATOM 1421 N N . GLN A 1 189 ? -4.210 7.760 -5.486 1.00 92.81 189 GLN A N 1
ATOM 1422 C CA . GLN A 1 189 ? -5.330 8.399 -4.805 1.00 92.81 189 GLN A CA 1
ATOM 1423 C C . GLN A 1 189 ? -6.370 8.842 -5.838 1.00 92.81 189 GLN A C 1
ATOM 1425 O O . GLN A 1 189 ? -6.025 9.517 -6.810 1.00 92.81 189 GLN A O 1
ATOM 1430 N N . ALA A 1 190 ? -7.635 8.476 -5.637 1.00 86.75 190 ALA A N 1
ATOM 1431 C CA . ALA A 1 190 ? -8.728 8.946 -6.484 1.00 86.75 190 ALA A CA 1
ATOM 1432 C C . ALA A 1 190 ? -9.061 10.420 -6.196 1.00 86.75 190 ALA A C 1
ATOM 1434 O O . ALA A 1 190 ? -8.757 10.917 -5.114 1.00 86.75 190 ALA A O 1
ATOM 1435 N N . GLY A 1 191 ? -9.696 11.096 -7.161 1.00 82.62 191 GLY A N 1
ATOM 1436 C CA . GLY A 1 191 ? -10.229 12.455 -6.999 1.00 82.62 191 GLY A CA 1
ATOM 1437 C C . GLY A 1 191 ? -9.151 13.533 -6.861 1.00 82.62 191 GLY A C 1
ATOM 1438 O O . GLY A 1 191 ? -8.701 13.841 -5.766 1.00 82.62 191 GLY A O 1
ATOM 1439 N N . ALA A 1 192 ? -8.758 14.178 -7.966 1.00 71.75 192 ALA A N 1
ATOM 1440 C CA . ALA A 1 192 ? -7.645 15.145 -7.999 1.00 71.75 192 ALA A CA 1
ATOM 1441 C C . ALA A 1 192 ? -7.811 16.392 -7.100 1.00 71.75 192 ALA A C 1
ATOM 1443 O O . ALA A 1 192 ? -6.894 17.205 -6.980 1.00 71.75 192 ALA A O 1
ATOM 1444 N N . SER A 1 193 ? -9.002 16.624 -6.550 1.00 71.38 193 SER A N 1
ATOM 1445 C CA . SER A 1 193 ? -9.303 17.750 -5.653 1.00 71.38 193 SER A CA 1
ATOM 1446 C C . SER A 1 193 ? -9.992 17.314 -4.363 1.00 71.38 193 SER A C 1
ATOM 1448 O O . SER A 1 193 ? -10.298 18.168 -3.537 1.00 71.38 193 SER A O 1
ATOM 1450 N N . ASP A 1 194 ? -10.189 16.010 -4.174 1.00 82.94 194 ASP A N 1
ATOM 1451 C CA . ASP A 1 194 ? -10.825 15.466 -2.982 1.00 82.94 194 ASP A CA 1
ATOM 1452 C C . ASP A 1 194 ? -9.767 15.216 -1.908 1.00 82.94 194 ASP A C 1
ATOM 1454 O O . ASP A 1 194 ? -8.626 14.859 -2.212 1.00 82.94 194 ASP A O 1
ATOM 1458 N N . GLU A 1 195 ? -10.127 15.388 -0.639 1.00 85.19 195 GLU A N 1
ATOM 1459 C CA . GLU A 1 195 ? -9.241 15.013 0.461 1.00 85.19 195 GLU A CA 1
ATOM 1460 C C . GLU A 1 195 ? -9.051 13.492 0.507 1.00 85.19 195 GLU A C 1
ATOM 1462 O O . GLU A 1 195 ? -10.009 12.716 0.448 1.00 85.19 195 GLU A O 1
ATOM 1467 N N . ASN A 1 196 ? -7.801 13.065 0.670 1.00 89.06 196 ASN A N 1
ATOM 1468 C CA . ASN A 1 196 ? -7.422 11.676 0.860 1.00 89.06 196 ASN A CA 1
ATOM 1469 C C . ASN A 1 196 ? -6.687 11.526 2.194 1.00 89.06 196 ASN A C 1
ATOM 1471 O O . ASN A 1 196 ? -5.641 12.144 2.413 1.00 89.06 196 ASN A O 1
ATOM 1475 N N . LEU A 1 197 ? -7.244 10.704 3.083 1.00 89.31 197 LEU A N 1
ATOM 1476 C CA . LEU A 1 197 ? -6.726 10.497 4.431 1.00 89.31 197 LEU A CA 1
ATOM 1477 C C . LEU A 1 197 ? -6.623 9.005 4.731 1.00 89.31 197 LEU A C 1
ATOM 1479 O O . LEU A 1 197 ? -7.591 8.265 4.553 1.00 89.31 197 LEU A O 1
ATOM 1483 N N . SER A 1 198 ? -5.465 8.565 5.216 1.00 90.56 198 SER A N 1
ATOM 1484 C CA . SER A 1 198 ? -5.239 7.167 5.583 1.00 90.56 198 SER A CA 1
ATOM 1485 C C . SER A 1 198 ? -4.205 7.007 6.686 1.00 90.56 198 SER A C 1
ATOM 1487 O O . SER A 1 198 ? -3.312 7.845 6.826 1.00 90.56 198 SER A O 1
ATOM 1489 N N . LEU A 1 199 ? -4.256 5.874 7.373 1.00 87.56 199 LEU A N 1
ATOM 1490 C CA . LEU A 1 199 ? -3.289 5.475 8.386 1.00 87.56 199 LEU A CA 1
ATOM 1491 C C . LEU A 1 199 ? -2.562 4.203 7.962 1.00 87.56 199 LEU A C 1
ATOM 1493 O O . LEU A 1 199 ? -3.211 3.234 7.579 1.00 87.56 199 LEU A O 1
ATOM 1497 N N . ASN A 1 200 ? -1.237 4.203 8.085 1.00 88.62 200 ASN A N 1
ATOM 1498 C CA . ASN A 1 200 ? -0.429 2.990 8.018 1.00 88.62 200 ASN A CA 1
ATOM 1499 C C . ASN A 1 200 ? -0.055 2.527 9.421 1.00 88.62 200 ASN A C 1
ATOM 1501 O O . ASN A 1 200 ? 0.327 3.341 10.266 1.00 88.62 200 ASN A O 1
ATOM 1505 N N . PHE A 1 201 ? -0.076 1.213 9.621 1.00 84.06 201 PHE A N 1
ATOM 1506 C CA . PHE A 1 201 ? 0.412 0.555 10.827 1.00 84.06 20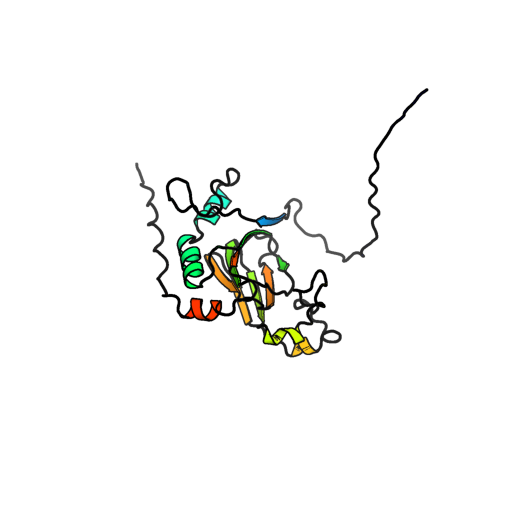1 PHE A CA 1
ATOM 1507 C C . PHE A 1 201 ? 1.457 -0.482 10.449 1.00 84.06 201 PHE A C 1
ATOM 1509 O O . PHE A 1 201 ? 1.110 -1.586 10.022 1.00 84.06 201 PHE A O 1
ATOM 1516 N N . TRP A 1 202 ? 2.735 -0.140 10.622 1.00 83.75 202 TRP A N 1
ATOM 1517 C CA . TRP A 1 202 ? 3.812 -1.100 10.410 1.00 83.75 202 TRP A CA 1
ATOM 1518 C C . TRP A 1 202 ? 4.050 -1.935 11.656 1.00 83.75 202 TRP A C 1
ATOM 1520 O O . TRP A 1 202 ? 4.267 -1.417 12.758 1.00 83.75 202 TRP A O 1
ATOM 1530 N N . VAL A 1 203 ? 4.021 -3.248 11.462 1.00 77.25 203 VAL A N 1
ATOM 1531 C CA . VAL A 1 203 ? 4.002 -4.228 12.543 1.00 77.25 203 VAL A CA 1
ATOM 1532 C C . VAL A 1 203 ? 4.976 -5.379 12.311 1.00 77.25 203 VAL A C 1
ATOM 1534 O O . VAL A 1 203 ? 5.323 -5.726 11.175 1.00 77.25 203 VAL A O 1
ATOM 1537 N N . GLY A 1 204 ? 5.396 -5.993 13.418 1.00 71.19 204 GLY A N 1
ATOM 1538 C CA . GLY A 1 204 ? 6.339 -7.107 13.440 1.00 71.19 204 GLY A CA 1
ATOM 1539 C C . GLY A 1 204 ? 7.812 -6.692 13.400 1.00 71.19 204 GLY A C 1
ATOM 1540 O O . GLY A 1 204 ? 8.179 -5.532 13.603 1.00 71.19 204 GLY A O 1
ATOM 1541 N N . GLU A 1 205 ? 8.676 -7.675 13.151 1.00 67.25 205 GLU A N 1
ATOM 1542 C CA . GLU A 1 205 ? 10.129 -7.509 13.152 1.00 67.25 205 GLU A CA 1
ATOM 1543 C C . GLU A 1 205 ? 10.752 -7.969 11.836 1.00 67.25 205 GLU A C 1
ATOM 1545 O O . GLU A 1 205 ? 10.279 -8.890 11.164 1.00 67.25 205 GLU A O 1
ATOM 1550 N N . LYS A 1 206 ? 11.864 -7.331 11.460 1.00 64.94 206 LYS A N 1
ATOM 1551 C CA . LYS A 1 206 ? 12.627 -7.755 10.287 1.00 64.94 206 LYS A CA 1
ATOM 1552 C C . LYS A 1 206 ? 13.133 -9.182 10.522 1.00 64.94 206 LYS A C 1
ATOM 1554 O O . LYS A 1 206 ? 13.945 -9.415 11.404 1.00 64.94 206 LYS A O 1
ATOM 1559 N N . GLY A 1 207 ? 12.666 -10.121 9.701 1.00 58.06 207 GLY A N 1
ATOM 1560 C CA . GLY A 1 207 ? 13.148 -11.512 9.697 1.00 58.06 207 GLY A CA 1
ATOM 1561 C C . GLY A 1 207 ? 12.164 -12.560 10.222 1.00 58.06 207 GLY A C 1
ATOM 1562 O O . GLY A 1 207 ? 12.434 -13.743 10.067 1.00 58.06 207 GLY A O 1
ATOM 1563 N N . THR A 1 208 ? 10.990 -12.167 10.728 1.00 60.22 208 THR A N 1
ATOM 1564 C CA . THR A 1 208 ? 9.964 -13.124 11.186 1.00 60.22 208 THR A CA 1
ATOM 1565 C C . THR A 1 208 ? 9.004 -13.537 10.058 1.00 60.22 208 THR A C 1
ATOM 1567 O O . THR A 1 208 ? 8.348 -12.706 9.428 1.00 60.22 208 THR A O 1
ATOM 1570 N N . THR A 1 209 ? 8.931 -14.829 9.739 1.00 57.31 209 THR A N 1
ATOM 1571 C CA . THR A 1 209 ? 8.077 -15.374 8.658 1.00 57.31 209 THR A CA 1
ATOM 1572 C C . THR A 1 209 ? 6.718 -15.878 9.149 1.00 57.31 209 THR A C 1
ATOM 1574 O O . THR A 1 209 ? 5.841 -16.156 8.333 1.00 57.31 209 THR A O 1
ATOM 1577 N N . GLU A 1 210 ? 6.510 -15.964 10.466 1.00 58.81 210 GLU A N 1
ATOM 1578 C CA . GLU A 1 210 ? 5.332 -16.617 11.054 1.00 58.81 210 GLU A CA 1
ATOM 1579 C C . GLU A 1 210 ? 4.047 -15.784 11.023 1.00 58.81 210 GLU A C 1
ATOM 1581 O O . GLU A 1 210 ? 2.962 -16.321 11.215 1.00 58.81 210 GLU A O 1
ATOM 1586 N N . PHE A 1 211 ? 4.121 -14.492 10.708 1.00 58.03 211 PHE A N 1
ATOM 1587 C CA . PHE A 1 211 ? 2.960 -13.597 10.726 1.00 58.03 211 PHE A CA 1
ATOM 1588 C C . PHE A 1 211 ? 1.775 -14.124 9.895 1.00 58.03 211 PHE A C 1
ATOM 1590 O O . PHE A 1 211 ? 0.622 -14.084 10.321 1.00 58.03 211 PHE A O 1
ATOM 1597 N N . ALA A 1 212 ? 2.043 -14.653 8.694 1.00 57.28 212 ALA A N 1
ATOM 1598 C CA . ALA A 1 212 ? 0.990 -15.144 7.804 1.00 57.28 212 ALA A CA 1
ATOM 1599 C C . ALA A 1 212 ? 0.340 -16.450 8.297 1.00 57.28 212 ALA A C 1
ATOM 1601 O O . ALA A 1 212 ? -0.790 -16.749 7.902 1.00 57.28 212 ALA A O 1
ATOM 1602 N N . SER A 1 213 ? 1.039 -17.248 9.112 1.00 58.22 213 SER A N 1
ATOM 1603 C CA . SER A 1 213 ? 0.426 -18.363 9.842 1.00 58.22 213 SER A CA 1
ATOM 1604 C C . SER A 1 213 ? -0.414 -17.842 11.001 1.00 58.22 213 SER A C 1
ATOM 1606 O O . SER A 1 213 ? -1.560 -18.266 11.124 1.00 58.22 213 SER A O 1
ATOM 1608 N N . THR A 1 214 ? 0.088 -16.865 11.762 1.00 56.22 214 THR A N 1
ATOM 1609 C CA . THR A 1 214 ? -0.612 -16.322 12.931 1.00 56.22 214 THR A CA 1
ATOM 1610 C C . THR A 1 214 ? -1.946 -15.682 12.547 1.00 56.22 214 THR A C 1
ATOM 1612 O O . THR A 1 214 ? -2.970 -16.068 13.101 1.00 56.22 214 THR A O 1
ATOM 1615 N N . VAL A 1 215 ? -1.981 -14.831 11.508 1.00 56.38 215 VAL A N 1
ATOM 1616 C CA . VAL A 1 215 ? -3.231 -14.230 10.984 1.00 56.38 215 VAL A CA 1
ATOM 1617 C C . VAL A 1 215 ? -4.239 -15.283 10.531 1.00 56.38 215 VAL A C 1
ATOM 1619 O O . VAL A 1 215 ? -5.435 -15.127 10.748 1.00 56.38 215 VAL A O 1
ATOM 1622 N N . ARG A 1 216 ? -3.787 -16.369 9.894 1.00 56.88 216 ARG A N 1
ATOM 1623 C CA . ARG A 1 216 ? -4.694 -17.430 9.427 1.00 56.88 216 ARG A CA 1
ATOM 1624 C C . ARG A 1 216 ? -5.281 -18.251 10.569 1.00 56.88 216 ARG A C 1
ATOM 1626 O O . ARG A 1 216 ? -6.398 -18.739 10.442 1.00 56.88 216 ARG A O 1
ATOM 1633 N N . SER A 1 217 ? -4.527 -18.419 11.651 1.00 53.28 217 SER A N 1
ATOM 1634 C CA . SER A 1 217 ? -4.977 -19.111 12.862 1.00 53.28 217 SER A CA 1
ATOM 1635 C C . SER A 1 217 ? -5.658 -18.191 13.877 1.00 53.28 217 SER A C 1
ATOM 1637 O O . SER A 1 217 ? -6.213 -18.684 14.859 1.00 53.28 217 SER A O 1
ATOM 1639 N N . ALA A 1 218 ? -5.604 -16.874 13.661 1.00 51.97 218 ALA A N 1
ATOM 1640 C CA . ALA A 1 218 ? -6.215 -15.881 14.522 1.00 51.97 218 ALA A CA 1
ATOM 1641 C C . ALA A 1 218 ? -7.716 -16.171 14.650 1.00 51.97 218 ALA A C 1
ATOM 1643 O O . ALA A 1 218 ? -8.401 -16.306 13.630 1.00 51.97 218 ALA A O 1
ATOM 1644 N N . PRO A 1 219 ? -8.263 -16.268 15.873 1.00 46.22 219 PRO A N 1
ATOM 1645 C CA . PRO A 1 219 ? -9.695 -16.438 16.039 1.00 46.22 219 PRO A CA 1
ATOM 1646 C C . PRO A 1 219 ? -10.403 -15.220 15.437 1.00 46.22 219 PRO A C 1
ATOM 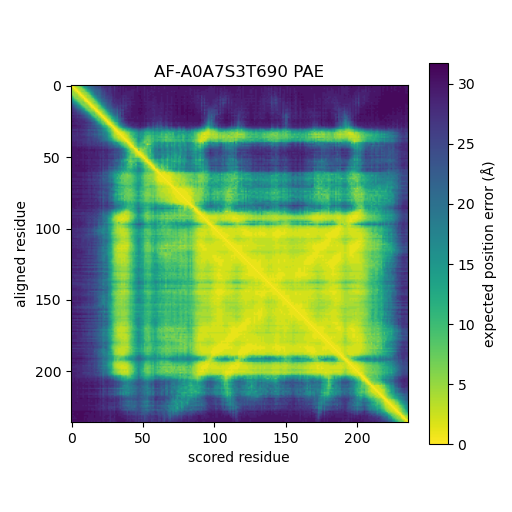1648 O O . PRO A 1 219 ? -10.254 -14.107 15.938 1.00 46.22 219 PRO A O 1
ATOM 1651 N N . LEU A 1 220 ? -11.178 -15.434 14.367 1.00 45.88 220 LEU A N 1
ATOM 1652 C CA . LEU A 1 220 ? -12.051 -14.418 13.783 1.00 45.88 220 LEU A CA 1
ATOM 1653 C C . LEU A 1 220 ? -13.091 -14.023 14.835 1.00 45.88 220 LEU A C 1
ATOM 1655 O O . LEU A 1 220 ? -14.120 -14.682 14.989 1.00 45.88 220 LEU A O 1
ATOM 1659 N N . ARG A 1 221 ? -12.817 -12.969 15.604 1.00 50.06 221 ARG A N 1
ATOM 1660 C CA . ARG A 1 221 ? -13.832 -12.343 16.447 1.00 50.06 221 ARG A CA 1
ATOM 1661 C C . ARG A 1 221 ? -14.587 -11.337 15.582 1.00 50.06 221 ARG A C 1
ATOM 1663 O O . ARG A 1 221 ? -13.942 -10.537 14.903 1.00 50.06 221 ARG A O 1
ATOM 1670 N N . PRO A 1 222 ? -15.930 -11.377 15.555 1.00 44.59 222 PRO A N 1
ATOM 1671 C CA . PRO A 1 222 ? -16.689 -10.345 14.867 1.00 44.59 222 PRO A CA 1
ATOM 1672 C C . PRO A 1 222 ? -16.312 -8.979 15.456 1.00 44.59 222 PRO A C 1
ATOM 1674 O O . PRO A 1 222 ? -16.111 -8.890 16.674 1.00 44.59 222 PRO A O 1
ATOM 1677 N N . PRO A 1 223 ? -16.191 -7.928 14.623 1.00 45.97 223 PRO A N 1
ATOM 1678 C CA . PRO A 1 223 ? -15.898 -6.597 15.126 1.00 45.97 223 PRO A CA 1
ATOM 1679 C C . PRO A 1 223 ? -16.953 -6.212 16.174 1.00 45.97 223 PRO A C 1
ATOM 1681 O O . PRO A 1 223 ? -18.127 -6.576 16.027 1.00 45.97 223 PRO A O 1
ATOM 1684 N N . PRO A 1 224 ? -16.560 -5.515 17.254 1.00 46.19 224 PRO A N 1
ATOM 1685 C CA . PRO A 1 224 ? -17.519 -5.041 18.238 1.00 46.19 224 PRO A CA 1
ATOM 1686 C C . PRO A 1 224 ? -18.582 -4.187 17.538 1.00 46.19 224 PRO A C 1
ATOM 1688 O O . PRO A 1 224 ? -18.258 -3.343 16.704 1.00 46.19 224 PRO A O 1
ATOM 1691 N N . GLN A 1 225 ? -19.855 -4.432 17.865 1.00 38.56 225 GLN A N 1
ATOM 1692 C CA . GLN A 1 225 ? -20.970 -3.633 17.354 1.00 38.56 225 GLN A CA 1
ATOM 1693 C C . GLN A 1 225 ? -20.696 -2.151 17.654 1.00 38.56 225 GLN A C 1
ATOM 1695 O O . GLN A 1 225 ? -20.294 -1.840 18.783 1.00 38.56 225 GLN A O 1
ATOM 1700 N N . PRO A 1 226 ? -20.892 -1.239 16.684 1.00 41.34 226 PRO A N 1
ATOM 1701 C CA . PRO A 1 226 ? -20.734 0.181 16.947 1.00 41.34 226 PRO A CA 1
ATOM 1702 C C . PRO A 1 226 ? -21.668 0.591 18.095 1.00 41.34 226 PRO A C 1
ATOM 1704 O O . PRO A 1 226 ? -22.759 0.023 18.234 1.00 41.34 226 PRO A O 1
ATOM 1707 N N . PRO A 1 227 ? -21.264 1.558 18.938 1.00 44.66 227 PRO A N 1
ATOM 1708 C CA . PRO A 1 227 ? -22.130 2.037 20.002 1.00 44.66 227 PRO A CA 1
ATOM 1709 C C . PRO A 1 227 ? -23.460 2.518 19.399 1.00 44.66 227 PRO A C 1
ATOM 1711 O O . PRO A 1 227 ? -23.459 3.124 18.321 1.00 44.66 227 PRO A O 1
ATOM 1714 N N . PRO A 1 228 ? -24.603 2.256 20.058 1.00 45.97 228 PRO A N 1
ATOM 1715 C CA . PRO A 1 228 ? -25.892 2.707 19.559 1.00 45.97 228 PRO A CA 1
ATOM 1716 C C . PRO A 1 228 ? -25.841 4.223 19.362 1.00 45.97 228 PRO A C 1
ATOM 1718 O O . PRO A 1 228 ? -25.464 4.961 20.277 1.00 45.97 228 PRO A O 1
ATOM 1721 N N . ARG A 1 229 ? -26.202 4.690 18.157 1.00 42.78 229 ARG A N 1
ATOM 1722 C CA . ARG A 1 229 ? -26.337 6.126 17.886 1.00 42.78 229 ARG A CA 1
ATOM 1723 C C . ARG A 1 229 ? -27.250 6.704 18.960 1.00 42.78 229 ARG A C 1
ATOM 1725 O O . ARG A 1 229 ? -28.388 6.253 19.094 1.00 42.78 229 ARG A O 1
ATOM 1732 N N . ARG A 1 230 ? -26.761 7.692 19.720 1.00 43.34 230 ARG A N 1
ATOM 1733 C CA . ARG A 1 230 ? -27.628 8.503 20.578 1.00 43.34 230 ARG A CA 1
ATOM 1734 C C . ARG A 1 230 ? -28.702 9.084 19.666 1.00 43.34 230 ARG A C 1
ATOM 1736 O O . ARG A 1 230 ? -28.403 9.935 18.833 1.00 43.34 230 ARG A O 1
ATOM 1743 N N . GLN A 1 231 ? -29.928 8.579 19.782 1.00 40.66 231 GLN A N 1
ATOM 1744 C CA . GLN A 1 231 ? -31.080 9.281 19.244 1.00 40.66 231 GLN A CA 1
ATOM 1745 C C . GLN A 1 231 ? -31.089 10.620 19.973 1.00 40.66 231 GLN A C 1
ATOM 1747 O O . GLN A 1 231 ? -31.187 10.652 21.200 1.00 40.66 231 GLN A O 1
ATOM 1752 N N . GLY A 1 232 ? -30.840 11.702 19.233 1.00 41.28 232 GLY A N 1
ATOM 1753 C CA . GLY A 1 232 ? -31.008 13.044 19.760 1.00 41.28 232 GLY A CA 1
ATOM 1754 C C . GLY A 1 232 ? -32.435 13.135 20.272 1.00 41.28 232 GLY A C 1
ATOM 1755 O O . GLY A 1 232 ? -33.371 12.986 19.488 1.00 41.28 232 GLY A O 1
ATOM 1756 N N . GLY A 1 233 ? -32.577 13.281 21.589 1.00 37.88 233 GLY A N 1
ATOM 1757 C CA . GLY A 1 233 ? -33.850 13.613 22.197 1.00 37.88 233 GLY A CA 1
ATOM 1758 C C . GLY A 1 233 ? -34.326 14.904 21.556 1.00 37.88 233 GLY A C 1
ATOM 1759 O O . GLY A 1 233 ? -33.668 15.935 21.678 1.00 37.88 233 GLY A O 1
ATOM 1760 N N . GLY A 1 234 ? -35.424 14.812 20.811 1.00 42.12 234 GLY A N 1
ATOM 1761 C CA . GLY A 1 234 ? -36.285 15.962 20.644 1.00 42.12 234 GLY A CA 1
ATOM 1762 C C . GLY A 1 234 ? -36.837 16.282 22.022 1.00 42.12 234 GLY A C 1
ATOM 1763 O O . GLY A 1 234 ? -37.451 15.420 22.648 1.00 42.12 234 GLY A O 1
ATOM 1764 N N . GLU A 1 235 ? -36.573 17.488 22.493 1.00 42.31 235 GLU A N 1
ATOM 1765 C CA . GLU A 1 235 ? -37.379 18.109 23.530 1.00 42.31 235 GLU A CA 1
ATOM 1766 C C . GLU A 1 235 ? -37.991 19.373 22.926 1.00 42.31 235 GLU A C 1
ATOM 1768 O O . GLU A 1 235 ? -37.333 20.111 22.184 1.00 42.31 235 GLU A O 1
ATOM 1773 N N . GLU A 1 236 ? -39.295 19.469 23.176 1.00 38.66 236 GLU A N 1
ATOM 1774 C CA . GLU A 1 236 ? -40.254 20.519 22.828 1.00 38.66 236 GLU A CA 1
ATOM 1775 C C . GLU A 1 236 ? -39.903 21.889 23.422 1.00 38.66 236 GLU A C 1
ATOM 1777 O O . GLU A 1 236 ? -39.269 21.943 24.503 1.00 38.66 236 GLU A O 1
#

pLDDT: mean 70.76, std 22.57, range [25.45, 97.88]

Nearest PDB structures (foldseek):
  5op6-assembly1_A  TM=8.063E-01  e=3.556E-16  Homo sapiens
  1mzf-assembly1_A  TM=8.094E-01  e=5.309E-16  Homo sapiens
  1mze-assembly1_A  TM=8.193E-01  e=1.118E-15  Homo sapiens
  3kcx-assembly1_A  TM=8.193E-01  e=2.353E-15  Homo sapiens
  1iz3-assembly1_A-2  TM=7.952E-01  e=5.882E-15  Homo sapiens

Solvent-accessible surface area (backbone atoms only — not comparable to full-atom values): 14298 Å² total; per-residue (Å²): 140,82,84,90,87,84,89,79,89,82,88,80,90,79,87,80,89,79,82,87,76,84,70,86,85,79,73,80,90,84,78,86,82,56,77,47,78,44,78,50,66,74,54,82,66,45,99,83,73,47,76,55,64,68,60,84,71,61,86,86,38,74,64,61,49,49,59,58,64,68,50,60,59,68,54,54,48,52,53,30,52,40,20,69,19,64,68,70,73,46,39,35,39,41,41,31,45,15,59,46,70,49,71,40,26,42,43,80,40,30,34,39,44,34,28,66,33,47,41,35,43,34,41,40,27,57,60,89,45,45,81,34,33,43,54,40,58,87,89,42,100,51,34,53,27,36,69,50,47,86,89,68,70,56,53,89,85,39,53,55,38,80,74,56,72,66,49,75,49,75,46,42,55,82,38,70,47,80,42,58,51,47,32,31,35,27,43,34,32,45,51,71,81,36,60,29,31,33,37,40,37,33,25,54,59,86,87,70,78,58,43,71,56,30,48,71,69,31,81,86,68,78,73,78,77,76,77,80,77,79,74,78,77,84,77,135

InterPro domains:
  IPR003347 JmjC domain [PS51184] (57-218)
  IPR003347 JmjC domain [SM00558] (40-218)
  IPR014710 RmlC-like jelly roll fold [G3DSA:2.60.120.10] (43-206)
  IPR041667 Cupin-like domain 8 [PF13621] (81-202)

Radius of gyration: 23.05 Å; Cα contacts (8 Å, |Δi|>4): 379; chains: 1; bounding box: 89×62×60 Å

Sequence (236 aa):
EGGGEGGGDGGGEGGGDGGEAGCEGGGPRGVWRYYLQAPLLWYDEEEDGSVSGPCRQLSGSAQLAADLGEVGWRWLREACEAAGALPFKTAQLWAGHGGGVTPCHYDALHNFLAQLRGSKRLLLLPPSESYRLYPYPVGHPMDNFAMADLCEPDLRTTPALAAARALEGELHPGEVLWLPRYHWHQVRQAGASDENLSLNFWVGEKGTTEFASTVRSAPLRPPPQPPPRRQGGGEE